Protein AF-A0AAE1HAU3-F1 (afdb_monomer)

InterPro domains:
  IPR009057 Homedomain-like superfamily [SSF46689] (2-75)
  IPR036397 Ribonuclease H superfamily [G3DSA:3.30.420.10] (11-186)
  IPR038717 Tc1-like transposase, DDE domain [PF13358] (104-169)

Nearest PDB structures (foldseek):
  8fnp-assembly1_G  TM=5.792E-01  e=3.282E-01  Homo sapiens
  8fnj-assembly1_G  TM=5.769E-01  e=3.892E-01  Homo sapiens
  8fng-assembly1_G  TM=5.842E-01  e=5.475E-01  Homo sapiens
  8fnl-assembly1_G  TM=5.813E-01  e=5.795E-01  Homo sapiens
  8fno-assembly1_G  TM=5.830E-01  e=5.475E-01  Homo sapiens

Secondary structure (DSSP, 8-state):
--HHHHHTSTT--S-HHHHHHHHHHHHHHGGGGGSPPPP-PPP--S-HHHHHHHHHHHHSPPPTHHHHHHHHHGGGSS----HHHIIIIIIIIIIHHHHHHHH-TT--EEE-----HHHHSHHHHHHHHH-TTEEEPP--TT-GGG-HHHHHHHHHHHH--TTT--SHHHHHHHHHHHHHHHHHSPPP-

Foldseek 3Di:
DDLVVVCPPLLHPDDSVVSVQQVVQCVVPNPVSNADDDDPPDDPPQDPVNVVVVVCVVPPPDPVVVVVVCVVCCVVPDPDPALVCCVPCPVVVPVQVVCCVVQNHLAADEDEDAVDVSCVDPSNVVSCVVNVSYHYDDDGPPCVSVPPVVVLVSQLVVPDDCVPQVDPVSSVVSSVVSVVVVVPDDPDD

Structure (mmCIF, N/CA/C/O backbone):
data_AF-A0AAE1HAU3-F1
#
_entry.id   AF-A0AAE1HAU3-F1
#
loop_
_atom_site.group_PDB
_atom_site.id
_atom_site.type_symbol
_atom_site.label_atom_id
_atom_site.label_alt_id
_atom_site.label_comp_id
_atom_site.label_asym_id
_atom_site.label_entity_id
_atom_site.label_seq_id
_atom_site.pdbx_PDB_ins_code
_atom_site.Cartn_x
_atom_site.Cartn_y
_atom_site.Cartn_z
_atom_site.occupancy
_atom_site.B_iso_or_equiv
_atom_site.auth_seq_id
_atom_site.auth_comp_id
_atom_site.auth_asym_id
_atom_site.auth_atom_id
_atom_site.pdbx_PDB_model_num
ATOM 1 N N . MET A 1 1 ? -11.176 -5.117 -31.893 1.00 53.19 1 MET A N 1
ATOM 2 C CA . MET A 1 1 ? -9.851 -4.930 -31.264 1.00 53.19 1 MET A CA 1
ATOM 3 C C . MET A 1 1 ? -9.299 -6.317 -30.979 1.00 53.19 1 MET A C 1
ATOM 5 O O . MET A 1 1 ? -10.058 -7.125 -30.461 1.00 53.19 1 MET A O 1
ATOM 9 N N . ASN A 1 2 ? -8.081 -6.652 -31.408 1.00 56.53 2 ASN A N 1
ATOM 10 C CA . ASN A 1 2 ? -7.521 -7.993 -31.184 1.00 56.53 2 ASN A CA 1
ATOM 11 C C . ASN A 1 2 ? -6.828 -8.085 -29.803 1.00 56.53 2 ASN A C 1
ATOM 13 O O . ASN A 1 2 ? -6.495 -7.065 -29.203 1.00 56.53 2 ASN A O 1
ATOM 17 N N . CYS A 1 3 ? -6.588 -9.301 -29.299 1.00 49.38 3 CYS A N 1
ATOM 18 C CA . CYS A 1 3 ? -5.997 -9.524 -27.969 1.00 49.38 3 CYS A CA 1
ATOM 19 C C . CYS A 1 3 ? -4.604 -8.881 -27.798 1.00 49.38 3 CYS A C 1
ATOM 21 O O . CYS A 1 3 ? -4.262 -8.448 -26.702 1.00 49.38 3 CYS A O 1
ATOM 23 N N . GLN A 1 4 ? -3.809 -8.793 -28.873 1.00 52.56 4 GLN A N 1
ATOM 24 C CA . GLN A 1 4 ? -2.493 -8.141 -28.850 1.00 52.56 4 GLN A CA 1
ATOM 25 C C . GLN A 1 4 ? -2.611 -6.621 -28.684 1.00 52.56 4 GLN A C 1
ATOM 27 O O . GLN A 1 4 ? -1.806 -6.022 -27.985 1.00 52.56 4 GLN A O 1
ATOM 32 N N . GLN A 1 5 ? -3.635 -6.002 -29.274 1.00 57.09 5 GLN A N 1
ATOM 33 C CA . GLN A 1 5 ? -3.916 -4.572 -29.126 1.00 57.09 5 GLN A CA 1
ATOM 34 C C . GLN A 1 5 ? -4.426 -4.224 -27.721 1.00 57.09 5 GLN A C 1
ATOM 36 O O . GLN A 1 5 ? -4.175 -3.122 -27.251 1.00 57.09 5 GLN A O 1
ATOM 41 N N . ILE A 1 6 ? -5.114 -5.156 -27.052 1.00 57.12 6 ILE A N 1
ATOM 42 C CA . ILE A 1 6 ? -5.589 -4.987 -25.669 1.00 57.12 6 ILE A CA 1
ATOM 43 C C . ILE A 1 6 ? -4.428 -5.136 -24.675 1.00 57.12 6 ILE A C 1
ATOM 45 O O . ILE A 1 6 ? -4.302 -4.325 -23.768 1.00 57.12 6 ILE A O 1
ATOM 49 N N . ALA A 1 7 ? -3.544 -6.122 -24.868 1.00 53.38 7 ALA A N 1
ATOM 50 C CA . ALA A 1 7 ? -2.363 -6.316 -24.017 1.00 53.38 7 ALA A CA 1
ATOM 51 C C . ALA A 1 7 ? -1.290 -5.224 -24.187 1.00 53.38 7 ALA A C 1
ATOM 53 O O . ALA A 1 7 ? -0.478 -5.020 -23.297 1.00 53.38 7 ALA A O 1
ATOM 54 N N . ALA A 1 8 ? -1.272 -4.533 -25.331 1.00 54.78 8 ALA A N 1
ATOM 55 C CA . ALA A 1 8 ? -0.388 -3.396 -25.587 1.00 54.78 8 ALA A CA 1
ATOM 56 C C . ALA A 1 8 ? -0.974 -2.052 -25.115 1.00 54.78 8 ALA A C 1
ATOM 58 O O . ALA A 1 8 ? -0.361 -1.007 -25.341 1.00 54.78 8 ALA A O 1
ATOM 59 N N . HIS A 1 9 ? -2.167 -2.054 -24.511 1.00 56.56 9 HIS A N 1
ATOM 60 C CA . HIS A 1 9 ? -2.766 -0.841 -23.974 1.00 56.56 9 HIS A CA 1
ATOM 61 C C . HIS A 1 9 ? -1.960 -0.376 -22.751 1.00 56.56 9 HIS A C 1
ATOM 63 O O . HIS A 1 9 ? -1.669 -1.204 -21.889 1.00 56.56 9 HIS A O 1
ATOM 69 N N . PRO A 1 10 ? -1.616 0.920 -22.637 1.00 55.50 10 PRO A N 1
ATOM 70 C CA . PRO A 1 10 ? -0.792 1.431 -21.536 1.00 55.50 10 PRO A CA 1
ATOM 71 C C . PRO A 1 10 ? -1.389 1.165 -20.145 1.00 55.50 10 PRO A C 1
ATOM 73 O O . PRO A 1 10 ? -0.643 1.074 -19.178 1.00 55.50 10 PRO A O 1
ATOM 76 N N . ASP A 1 11 ? -2.706 0.962 -20.073 1.00 49.41 11 ASP A N 1
ATOM 77 C CA . ASP A 1 11 ? -3.437 0.661 -18.835 1.00 49.41 11 ASP A CA 1
ATOM 78 C C . ASP A 1 11 ? -3.542 -0.849 -18.519 1.00 49.41 11 ASP A C 1
ATOM 80 O O . ASP A 1 11 ? -4.196 -1.240 -17.554 1.00 49.41 11 ASP A O 1
ATOM 84 N N . VAL A 1 12 ? -2.956 -1.728 -19.343 1.00 47.72 12 VAL A N 1
ATOM 85 C CA . VAL A 1 12 ? -3.015 -3.189 -19.172 1.00 47.72 12 VAL A CA 1
ATOM 86 C C . VAL A 1 12 ? -1.609 -3.731 -18.929 1.00 47.72 12 VAL A C 1
ATOM 88 O O . VAL A 1 12 ? -0.858 -4.028 -19.851 1.00 47.72 12 VAL A O 1
ATOM 91 N N . HIS A 1 13 ? -1.260 -3.922 -17.659 1.00 58.72 13 HIS A N 1
ATOM 92 C CA . HIS A 1 13 ? 0.060 -4.404 -17.229 1.00 58.72 13 HIS A CA 1
ATOM 93 C C . HIS A 1 13 ? 0.181 -5.942 -17.205 1.00 58.72 13 HIS A C 1
ATOM 95 O O . HIS A 1 13 ? 0.797 -6.512 -16.306 1.00 58.72 13 HIS A O 1
ATOM 101 N N . TYR A 1 14 ? -0.410 -6.641 -18.181 1.00 60.97 14 TYR A N 1
ATOM 102 C CA . TYR A 1 14 ? -0.387 -8.109 -18.254 1.00 60.97 14 TYR A CA 1
ATOM 103 C C . TYR A 1 14 ? 0.193 -8.612 -19.567 1.00 60.97 14 TYR A C 1
ATOM 105 O O . TYR A 1 14 ? 0.045 -7.995 -20.619 1.00 60.97 14 TYR A O 1
ATOM 113 N N . THR A 1 15 ? 0.814 -9.793 -19.521 1.00 63.25 15 THR A N 1
ATOM 114 C CA . THR A 1 15 ? 1.340 -10.430 -20.730 1.00 63.25 15 THR A CA 1
ATOM 115 C C . THR A 1 15 ? 0.211 -10.821 -21.684 1.00 63.25 15 THR A C 1
ATOM 117 O O . THR A 1 15 ? -0.926 -11.088 -21.275 1.00 63.25 15 THR A O 1
ATOM 120 N N . TRP A 1 16 ? 0.527 -10.914 -22.975 1.00 57.03 16 TRP A N 1
ATOM 121 C CA . TRP A 1 16 ? -0.449 -11.290 -23.997 1.00 57.03 16 TRP A CA 1
ATOM 122 C C . TRP A 1 16 ? -1.061 -12.679 -23.745 1.00 57.03 16 TRP A C 1
ATOM 124 O O . TRP A 1 16 ? -2.225 -12.897 -24.076 1.00 57.03 16 TRP A O 1
ATOM 134 N N . GLU A 1 17 ? -0.325 -13.612 -23.129 1.00 59.84 17 GLU A N 1
ATOM 135 C CA . GLU A 1 17 ? -0.833 -14.936 -22.755 1.00 59.84 17 GLU A CA 1
ATOM 136 C C . GLU A 1 17 ? -1.951 -14.836 -21.717 1.00 59.84 17 GLU A C 1
ATOM 138 O O . GLU A 1 17 ? -2.952 -15.549 -21.816 1.00 59.84 17 GLU A O 1
ATOM 143 N N . THR A 1 18 ? -1.789 -13.930 -20.751 1.00 63.88 18 THR A N 1
ATOM 144 C CA . THR A 1 18 ? -2.756 -13.688 -19.674 1.00 63.88 18 THR A CA 1
ATOM 145 C C . THR A 1 18 ? -4.025 -13.053 -20.232 1.00 63.88 18 THR A C 1
ATOM 147 O O . THR A 1 18 ? -5.126 -13.551 -19.994 1.00 63.88 18 THR A O 1
ATOM 150 N N . VAL A 1 19 ? -3.872 -12.024 -21.071 1.00 66.19 19 VAL A N 1
ATOM 151 C CA . VAL A 1 19 ? -4.994 -11.355 -21.747 1.00 66.19 19 VAL A CA 1
ATOM 152 C C . VAL A 1 19 ? -5.743 -12.327 -22.663 1.00 66.19 19 VAL A C 1
ATOM 154 O O . VAL A 1 19 ? -6.972 -12.387 -22.636 1.00 66.19 19 VAL A O 1
ATOM 157 N N . ARG A 1 20 ? -5.020 -13.161 -23.422 1.00 72.69 20 ARG A N 1
ATOM 158 C CA . ARG A 1 20 ? -5.625 -14.203 -24.263 1.00 72.69 20 ARG A CA 1
ATOM 159 C C . ARG A 1 20 ? -6.411 -15.215 -23.433 1.00 72.69 20 ARG A C 1
ATOM 161 O O . ARG A 1 20 ? -7.515 -15.584 -23.817 1.00 72.69 20 ARG A O 1
ATOM 168 N N . TYR A 1 21 ? -5.862 -15.663 -22.305 1.00 72.06 21 TYR A N 1
ATOM 169 C CA . TYR A 1 21 ? -6.537 -16.610 -21.418 1.00 72.06 21 TYR A CA 1
ATOM 170 C C . TYR A 1 21 ? -7.855 -16.048 -20.867 1.00 72.06 21 TYR A C 1
ATOM 172 O O . TYR A 1 21 ? -8.861 -16.759 -20.844 1.00 72.06 21 TYR A O 1
ATOM 180 N N . TRP A 1 22 ? -7.880 -14.773 -20.473 1.00 72.31 22 TRP A N 1
ATOM 181 C CA . TRP A 1 22 ? -9.100 -14.107 -20.010 1.00 72.31 22 TRP A CA 1
ATOM 182 C C . TRP A 1 22 ? -10.143 -13.950 -21.110 1.00 72.31 22 TRP A C 1
ATOM 184 O O . TRP A 1 22 ? -11.310 -14.251 -20.872 1.00 72.31 22 TRP A O 1
ATOM 194 N N . ILE A 1 23 ? -9.729 -13.556 -22.317 1.00 73.50 23 ILE A N 1
ATOM 195 C CA . ILE A 1 23 ? -10.639 -13.411 -23.460 1.00 73.50 23 ILE A CA 1
ATOM 196 C C . ILE A 1 23 ? -11.248 -14.763 -23.835 1.00 73.50 23 ILE A C 1
ATOM 198 O O . ILE A 1 23 ? -12.467 -14.862 -23.922 1.00 73.50 23 ILE A O 1
ATOM 202 N N . CYS A 1 24 ? -10.447 -15.829 -23.939 1.00 74.31 24 CYS A N 1
ATOM 203 C CA . CYS A 1 24 ? -10.973 -17.166 -24.226 1.00 74.31 24 CYS A CA 1
ATOM 204 C C . CYS A 1 24 ? -11.960 -17.653 -23.153 1.00 74.31 24 CYS A C 1
ATOM 206 O O . CYS A 1 24 ? -12.961 -18.286 -23.479 1.00 74.31 24 CYS A O 1
ATOM 208 N N . ARG A 1 25 ? -11.705 -17.359 -21.871 1.00 79.19 25 ARG A N 1
ATOM 209 C CA . ARG A 1 25 ? -12.640 -17.706 -20.791 1.00 79.19 25 ARG A CA 1
ATOM 210 C C . ARG A 1 25 ? -13.927 -16.886 -20.848 1.00 79.19 25 ARG A C 1
ATOM 212 O O . ARG A 1 25 ? -14.998 -17.441 -20.629 1.00 79.19 25 ARG A O 1
ATOM 219 N N . TYR A 1 26 ? -13.830 -15.595 -21.143 1.00 73.06 26 TYR A N 1
ATOM 220 C CA . TYR A 1 26 ? -14.992 -14.727 -21.293 1.00 73.06 26 TYR A CA 1
ATOM 221 C C . TYR A 1 26 ? -15.849 -15.116 -22.504 1.00 73.06 26 TYR A C 1
ATOM 223 O O . TYR A 1 26 ? -17.067 -15.175 -22.397 1.00 73.06 26 TYR A O 1
ATOM 231 N N . GLU A 1 27 ? -15.234 -15.443 -23.641 1.00 71.50 27 GLU A N 1
ATOM 232 C CA . GLU A 1 27 ? -15.955 -15.906 -24.833 1.00 71.50 27 GLU A CA 1
ATOM 233 C C . GLU A 1 27 ? -16.674 -17.242 -24.593 1.00 71.50 27 GLU A C 1
ATOM 235 O O . GLU A 1 27 ? -17.767 -17.451 -25.115 1.00 71.50 27 GLU A O 1
ATOM 240 N N . ALA A 1 28 ? -16.089 -18.133 -23.785 1.00 72.81 28 ALA A N 1
ATOM 241 C CA . ALA A 1 28 ? -16.665 -19.442 -23.488 1.00 72.81 28 ALA A CA 1
ATOM 242 C C . ALA A 1 28 ? -17.754 -19.411 -22.400 1.00 72.81 28 ALA A C 1
ATOM 244 O O . ALA A 1 28 ? -18.724 -20.162 -22.474 1.00 72.81 28 ALA A O 1
ATOM 245 N N . GLU A 1 29 ? -17.584 -18.583 -21.368 1.00 81.75 29 GLU A N 1
ATOM 246 C CA . GLU A 1 29 ? -18.365 -18.674 -20.124 1.00 81.75 29 GLU A CA 1
ATOM 247 C C . GLU A 1 29 ? -18.946 -17.325 -19.667 1.00 81.75 29 GLU A C 1
ATOM 249 O O . GLU A 1 29 ? -19.538 -17.218 -18.590 1.00 81.75 29 GLU A O 1
ATOM 254 N N . GLY A 1 30 ? -18.777 -16.270 -20.464 1.00 73.94 30 GLY A N 1
ATOM 255 C CA . GLY A 1 30 ? -19.218 -14.921 -20.135 1.00 73.94 30 GLY A CA 1
ATOM 256 C C . GLY A 1 30 ? -18.551 -14.376 -18.870 1.00 73.94 30 GLY A C 1
ATOM 257 O O . GLY A 1 30 ? -17.399 -14.675 -18.553 1.00 73.94 30 GLY A O 1
ATOM 258 N N . TYR A 1 31 ? -19.296 -13.567 -18.117 1.00 69.38 31 TYR A N 1
ATOM 259 C CA . TYR A 1 31 ? -18.822 -12.951 -16.874 1.00 69.38 31 TYR A CA 1
ATOM 260 C C . TYR A 1 31 ? -18.406 -13.973 -15.798 1.00 69.38 31 TYR A C 1
ATOM 262 O O . TYR A 1 31 ? -17.429 -13.755 -15.082 1.00 69.38 31 TYR A O 1
ATOM 270 N N . GLU A 1 32 ? -19.088 -15.121 -15.705 1.00 73.94 32 GLU A N 1
ATOM 271 C CA . GLU A 1 32 ? -18.709 -16.209 -14.784 1.00 73.94 32 GLU A CA 1
ATOM 272 C C . GLU A 1 32 ? -17.313 -16.759 -15.110 1.00 73.94 32 GLU A C 1
ATOM 274 O O . GLU A 1 32 ? -16.517 -17.068 -14.218 1.00 73.94 32 GLU A O 1
ATOM 279 N N . GLY A 1 33 ? -16.973 -16.752 -16.399 1.00 71.44 33 GLY A N 1
ATOM 280 C CA . GLY A 1 33 ? -15.653 -17.044 -16.929 1.00 71.44 33 GLY A CA 1
ATOM 281 C C . GLY A 1 33 ? -14.556 -16.101 -16.453 1.00 71.44 33 GLY A C 1
ATOM 282 O O . GLY A 1 33 ? -13.397 -16.455 -16.603 1.00 71.44 33 GLY A O 1
ATOM 283 N N . LEU A 1 34 ? -14.848 -14.963 -15.826 1.00 69.25 34 LEU A N 1
ATOM 284 C CA . LEU A 1 34 ? -13.832 -14.042 -15.299 1.00 69.25 34 LEU A CA 1
ATOM 285 C C . LEU A 1 34 ? -13.663 -14.121 -13.777 1.00 69.25 34 LEU A C 1
ATOM 287 O O . LEU A 1 34 ? -12.699 -13.578 -13.241 1.00 69.25 34 LEU A O 1
ATOM 291 N N . LYS A 1 35 ? -14.532 -14.850 -13.066 1.00 70.81 35 LYS A N 1
ATOM 292 C CA . LYS A 1 35 ? -14.410 -15.022 -11.612 1.00 70.81 35 LYS A CA 1
ATOM 293 C C . LYS A 1 35 ? -13.191 -15.868 -11.235 1.00 70.81 35 LYS A C 1
ATOM 295 O O . LYS A 1 35 ? -12.754 -16.763 -11.976 1.00 70.81 35 LYS A O 1
ATOM 300 N N . THR A 1 36 ? -12.645 -15.600 -10.050 1.00 63.94 36 THR A N 1
ATOM 301 C CA . THR A 1 36 ? -11.533 -16.362 -9.473 1.00 63.94 36 THR A CA 1
ATOM 302 C C . THR A 1 36 ? -11.937 -17.827 -9.310 1.00 63.94 36 THR A C 1
ATOM 304 O O . THR A 1 36 ? -12.889 -18.146 -8.601 1.00 63.94 36 THR A O 1
ATOM 307 N N . ARG A 1 37 ? -11.207 -18.732 -9.966 1.00 67.19 37 ARG A N 1
ATOM 308 C CA . ARG A 1 37 ? -11.380 -20.181 -9.802 1.00 67.19 37 ARG A CA 1
ATOM 309 C C . ARG A 1 37 ? -10.464 -20.705 -8.696 1.00 67.19 37 ARG A C 1
ATOM 311 O O . ARG A 1 37 ? -9.438 -20.074 -8.423 1.00 67.19 37 ARG A O 1
ATOM 318 N N . PRO A 1 38 ? -10.786 -21.863 -8.090 1.00 56.31 38 PRO A N 1
ATOM 319 C CA . PRO A 1 38 ? -9.864 -22.555 -7.199 1.00 56.31 38 PRO A CA 1
ATOM 320 C C . PRO A 1 38 ? -8.503 -22.700 -7.882 1.00 56.31 38 PRO A C 1
ATOM 322 O O . PRO A 1 38 ? -8.416 -23.160 -9.022 1.00 56.31 38 PRO A O 1
ATOM 325 N N . ARG A 1 39 ? -7.443 -22.243 -7.211 1.00 49.91 39 ARG A N 1
ATOM 326 C CA . ARG A 1 39 ? -6.090 -22.264 -7.770 1.00 49.91 39 ARG A CA 1
ATOM 327 C C . ARG A 1 39 ? -5.687 -23.716 -8.028 1.00 49.91 39 ARG A C 1
ATOM 329 O O . ARG A 1 39 ? -5.667 -24.512 -7.094 1.00 49.91 39 ARG A O 1
ATOM 336 N N . SER A 1 40 ? -5.283 -24.046 -9.254 1.00 53.53 40 SER A N 1
ATOM 337 C CA . SER A 1 40 ? -4.534 -25.275 -9.536 1.00 53.53 40 SER A CA 1
ATOM 338 C C . SER A 1 40 ? -3.090 -25.095 -9.054 1.00 53.53 40 SER A C 1
ATOM 340 O O . SER A 1 40 ? -2.152 -24.989 -9.843 1.00 53.53 40 SER A O 1
ATOM 342 N N . GLY A 1 41 ? -2.917 -24.936 -7.742 1.00 57.25 41 GLY A N 1
ATOM 343 C CA . GLY A 1 41 ? -1.598 -24.976 -7.127 1.00 57.25 41 GLY A CA 1
ATOM 344 C C . GLY A 1 41 ? -0.994 -26.371 -7.270 1.00 57.25 41 GLY A C 1
ATOM 345 O O . GLY A 1 41 ? -1.713 -27.353 -7.463 1.00 57.25 41 GLY A O 1
ATOM 346 N N . ARG A 1 42 ? 0.335 -26.457 -7.158 1.00 40.91 42 ARG A N 1
ATOM 347 C CA . ARG A 1 42 ? 1.059 -27.730 -7.074 1.00 40.91 42 AR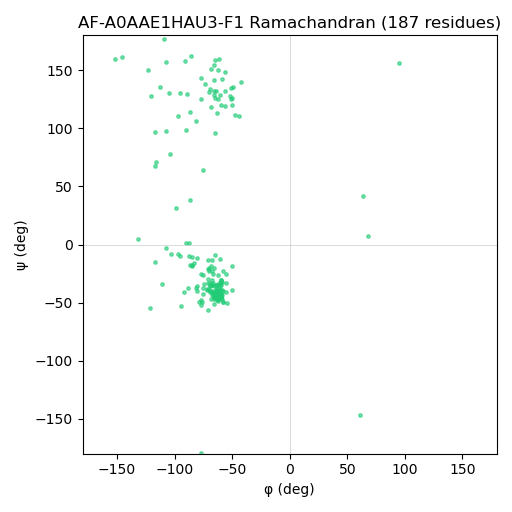G A CA 1
ATOM 348 C C . ARG A 1 42 ? 0.401 -28.595 -5.999 1.00 40.91 42 ARG A C 1
ATOM 350 O O . ARG A 1 42 ? 0.328 -28.174 -4.845 1.00 40.91 42 ARG A O 1
ATOM 357 N N . THR A 1 43 ? -0.085 -29.773 -6.384 1.00 49.59 43 THR A N 1
ATOM 358 C CA . THR A 1 43 ? -0.665 -30.751 -5.458 1.00 49.59 43 THR A CA 1
ATOM 359 C C . THR A 1 43 ? 0.291 -30.947 -4.286 1.00 49.59 43 THR A C 1
ATOM 361 O O . THR A 1 43 ? 1.501 -31.030 -4.504 1.00 49.59 43 THR A O 1
ATOM 364 N N . ARG A 1 44 ? -0.233 -30.979 -3.053 1.00 42.72 44 ARG A N 1
ATOM 365 C CA . ARG A 1 44 ? 0.554 -31.213 -1.834 1.00 42.72 44 ARG A CA 1
ATOM 366 C C . ARG A 1 44 ? 1.464 -32.428 -2.059 1.00 42.72 44 ARG A C 1
ATOM 368 O O . ARG A 1 44 ? 0.975 -33.538 -2.214 1.00 42.72 44 ARG A O 1
ATOM 375 N N . VAL A 1 45 ? 2.775 -32.187 -2.138 1.00 51.34 45 VAL A N 1
ATOM 376 C CA . VAL A 1 45 ? 3.795 -33.235 -2.366 1.00 51.34 45 VAL A CA 1
ATOM 377 C C . VAL A 1 45 ? 4.179 -33.926 -1.052 1.00 51.34 45 VAL A C 1
ATOM 379 O O . VAL A 1 45 ? 4.772 -34.994 -1.061 1.00 51.34 45 VAL A O 1
ATOM 382 N N . VAL A 1 46 ? 3.836 -33.309 0.076 1.00 49.12 46 VAL A N 1
ATOM 383 C CA . VAL A 1 46 ? 4.190 -33.757 1.422 1.00 49.12 46 VAL A CA 1
ATOM 384 C C . VAL A 1 46 ? 3.142 -34.761 1.895 1.00 49.12 46 VAL A C 1
ATOM 386 O O . VAL A 1 46 ? 1.979 -34.379 2.077 1.00 49.12 46 VAL A O 1
ATOM 389 N N . ALA A 1 47 ? 3.547 -36.021 2.074 1.00 57.06 47 ALA A N 1
ATOM 390 C CA . ALA A 1 47 ? 2.693 -37.063 2.636 1.00 57.06 47 ALA A CA 1
ATOM 391 C C . ALA A 1 47 ? 2.273 -36.696 4.074 1.00 57.06 47 ALA A C 1
ATOM 393 O O . ALA A 1 47 ? 2.908 -35.866 4.733 1.00 57.06 47 ALA A O 1
ATOM 394 N N . ASP A 1 48 ? 1.190 -37.283 4.587 1.00 60.09 48 ASP A N 1
ATOM 395 C CA . ASP A 1 48 ? 0.728 -36.974 5.949 1.00 60.09 48 ASP A CA 1
ATOM 396 C C . ASP A 1 48 ? 1.802 -37.293 7.011 1.00 60.09 48 ASP A C 1
ATOM 398 O O . ASP A 1 48 ? 1.980 -36.516 7.951 1.00 60.09 48 ASP A O 1
ATOM 402 N N . ASP A 1 49 ? 2.627 -38.318 6.780 1.00 54.47 49 ASP A N 1
ATOM 403 C CA . ASP A 1 49 ? 3.763 -38.678 7.641 1.00 54.47 49 ASP A CA 1
ATOM 404 C C . ASP A 1 49 ? 4.890 -37.623 7.628 1.00 54.47 49 ASP A C 1
ATOM 406 O O . ASP A 1 49 ? 5.483 -37.318 8.665 1.00 54.47 49 ASP A O 1
ATOM 410 N N . ASP A 1 50 ? 5.131 -36.973 6.484 1.00 50.94 50 ASP A N 1
ATOM 411 C CA . ASP A 1 50 ? 6.120 -35.892 6.354 1.00 50.94 50 ASP A CA 1
ATOM 412 C C . ASP A 1 50 ? 5.662 -34.610 7.066 1.00 50.94 50 ASP A C 1
ATOM 414 O O . ASP A 1 50 ? 6.465 -33.747 7.422 1.00 50.94 50 ASP A O 1
ATOM 418 N N . THR A 1 51 ? 4.357 -34.477 7.302 1.00 53.75 51 THR A N 1
ATOM 419 C CA . THR A 1 51 ? 3.775 -33.298 7.954 1.00 53.75 51 THR A CA 1
ATOM 420 C C . THR A 1 51 ? 4.128 -33.279 9.435 1.00 53.75 51 THR A C 1
ATOM 422 O O . THR A 1 51 ? 4.486 -32.229 9.957 1.00 53.75 51 THR A O 1
ATOM 425 N N . LEU A 1 52 ? 4.147 -34.445 10.090 1.00 57.25 52 LEU A N 1
ATOM 426 C CA . LEU A 1 52 ? 4.636 -34.577 11.464 1.00 57.25 52 LEU A CA 1
ATOM 427 C C . LEU A 1 52 ? 6.127 -34.257 11.572 1.00 57.25 52 LEU A C 1
ATOM 429 O O . LEU A 1 52 ? 6.528 -33.590 12.523 1.00 57.25 52 LEU A O 1
ATOM 433 N N . LEU A 1 53 ? 6.939 -34.668 10.594 1.00 57.16 53 LEU A N 1
ATOM 434 C CA . LEU A 1 53 ? 8.369 -34.359 10.570 1.00 57.16 53 LEU A CA 1
ATOM 435 C C . LEU A 1 53 ? 8.615 -32.860 10.357 1.00 57.16 53 LEU A C 1
ATOM 437 O O . LEU A 1 53 ? 9.430 -32.271 11.065 1.00 57.16 53 LEU A O 1
ATOM 441 N N . ILE A 1 54 ? 7.890 -32.218 9.439 1.00 54.19 54 ILE A N 1
ATOM 442 C CA . ILE A 1 54 ? 7.995 -30.772 9.193 1.00 54.19 54 ILE A CA 1
ATOM 443 C C . ILE A 1 54 ? 7.505 -29.986 10.409 1.00 54.19 54 ILE A C 1
ATOM 445 O O . ILE A 1 54 ? 8.195 -29.075 10.856 1.00 54.19 54 ILE A O 1
ATOM 449 N N . THR A 1 55 ? 6.369 -30.361 11.001 1.00 53.09 55 THR A N 1
ATOM 450 C CA . THR A 1 55 ? 5.861 -29.732 12.224 1.00 53.09 55 THR A CA 1
ATOM 451 C C . THR A 1 55 ? 6.830 -29.928 13.389 1.00 53.09 55 THR A C 1
ATOM 453 O O . THR A 1 55 ? 7.154 -28.956 14.062 1.00 53.09 55 THR A O 1
ATOM 456 N N . ALA A 1 56 ? 7.380 -31.127 13.592 1.00 55.56 56 ALA A N 1
ATOM 457 C CA . ALA A 1 56 ? 8.406 -31.373 14.606 1.00 55.56 56 ALA A CA 1
ATOM 458 C C . ALA A 1 56 ? 9.699 -30.586 14.338 1.00 55.56 56 ALA A C 1
ATOM 460 O O . ALA A 1 56 ? 10.318 -30.114 15.282 1.00 55.56 56 ALA A O 1
ATOM 461 N N . THR A 1 57 ? 10.085 -30.390 13.075 1.00 54.88 57 THR A N 1
ATOM 462 C CA . THR A 1 57 ? 11.274 -29.607 12.692 1.00 54.88 57 THR A CA 1
ATOM 463 C C . THR A 1 57 ? 11.070 -28.106 12.905 1.00 54.88 57 THR A C 1
ATOM 465 O O . THR A 1 57 ? 11.985 -27.431 13.358 1.00 54.88 57 THR A O 1
ATOM 468 N N . VAL A 1 58 ? 9.875 -27.581 12.613 1.00 56.06 58 VAL A N 1
ATOM 469 C CA . VAL A 1 58 ? 9.512 -26.166 12.816 1.00 56.06 58 VAL A CA 1
ATOM 470 C C . VAL A 1 58 ? 9.292 -25.846 14.299 1.00 56.06 58 VAL A C 1
ATOM 472 O O . VAL A 1 58 ? 9.603 -24.744 14.741 1.00 56.06 58 VAL A O 1
ATOM 475 N N . LEU A 1 59 ? 8.765 -26.801 15.073 1.00 52.62 59 LEU A N 1
ATOM 476 C CA . LEU A 1 59 ? 8.557 -26.667 16.520 1.00 52.62 59 LEU A CA 1
ATOM 477 C C . LEU A 1 59 ? 9.804 -27.017 17.344 1.00 52.62 59 LEU A C 1
ATOM 479 O O . LEU A 1 59 ? 9.890 -26.632 18.512 1.00 52.62 59 LEU A O 1
ATOM 483 N N . ALA A 1 60 ? 10.770 -27.742 16.774 1.00 52.12 60 ALA A N 1
ATOM 484 C CA . ALA A 1 60 ? 12.073 -27.921 17.393 1.00 52.12 60 ALA A CA 1
ATOM 485 C C . ALA A 1 60 ? 12.770 -26.561 17.456 1.00 52.12 60 ALA A C 1
ATOM 487 O O . ALA A 1 60 ? 12.920 -25.880 16.443 1.00 52.12 60 ALA A O 1
ATOM 488 N N . ARG A 1 61 ? 13.208 -26.168 18.660 1.00 48.66 61 ARG A N 1
ATOM 489 C CA . ARG A 1 61 ? 14.023 -24.964 18.840 1.00 48.66 61 ARG A CA 1
ATOM 490 C C . ARG A 1 61 ? 15.197 -25.015 17.857 1.00 48.66 61 ARG A C 1
ATOM 492 O O . ARG A 1 61 ? 15.935 -26.008 17.878 1.00 48.66 61 ARG A O 1
ATOM 499 N N . PRO A 1 62 ? 15.393 -23.983 17.019 1.00 47.62 62 PRO A N 1
ATOM 500 C CA . PRO A 1 62 ? 16.630 -23.841 16.276 1.00 47.62 62 PRO A CA 1
ATOM 501 C C . PRO A 1 62 ? 17.776 -23.955 17.277 1.00 47.62 62 PRO A C 1
ATOM 503 O O . PRO A 1 62 ? 17.703 -23.372 18.357 1.00 47.62 62 PRO A O 1
ATOM 506 N N . LYS A 1 63 ? 18.822 -24.727 16.957 1.00 55.28 63 LYS A N 1
ATOM 507 C CA . LYS A 1 63 ? 20.068 -24.610 17.722 1.00 55.28 63 LYS A CA 1
ATOM 508 C C . LYS A 1 63 ? 20.419 -23.125 17.716 1.00 55.28 63 LYS A C 1
ATOM 510 O O . LYS A 1 63 ? 20.414 -22.522 16.639 1.00 55.28 63 LYS A O 1
ATOM 515 N N . ASP A 1 64 ? 20.648 -22.575 18.905 1.00 48.72 64 ASP A N 1
ATOM 516 C CA . ASP A 1 64 ? 20.650 -21.136 19.213 1.00 48.72 64 ASP A CA 1
ATOM 517 C C . ASP A 1 64 ? 21.518 -20.292 18.248 1.00 48.72 64 ASP A C 1
ATOM 519 O O . ASP A 1 64 ? 21.269 -19.114 18.022 1.00 48.72 64 ASP A O 1
ATOM 523 N N . THR A 1 65 ? 22.439 -20.936 17.530 1.00 45.72 65 THR A N 1
ATOM 524 C CA . THR A 1 65 ? 23.307 -20.370 16.497 1.00 45.72 65 THR A CA 1
ATOM 525 C C . THR A 1 65 ? 22.641 -19.853 15.218 1.00 45.72 65 THR A C 1
ATOM 527 O O . THR A 1 65 ? 23.290 -19.080 14.517 1.00 45.72 65 THR A O 1
ATOM 530 N N . VAL A 1 66 ? 21.416 -20.253 14.850 1.00 55.53 66 VAL A N 1
ATOM 531 C CA . VAL A 1 66 ? 20.744 -19.703 13.644 1.00 55.53 66 VAL A CA 1
ATOM 532 C C . VAL A 1 66 ? 19.889 -18.491 13.991 1.00 55.53 66 VAL A C 1
ATOM 534 O O . VAL A 1 66 ? 19.918 -17.510 13.256 1.00 55.53 66 VAL A O 1
ATOM 537 N N . GLN A 1 67 ? 19.175 -18.524 15.119 1.00 48.56 67 GLN A N 1
ATOM 538 C CA . GLN A 1 67 ? 18.398 -17.373 15.576 1.00 48.56 67 GLN A CA 1
ATOM 539 C C . GLN A 1 67 ? 19.311 -16.206 15.950 1.00 48.56 67 GLN A C 1
ATOM 541 O O . GLN A 1 67 ? 19.071 -15.114 15.454 1.00 48.56 67 GLN A O 1
ATOM 546 N N . GLU A 1 68 ? 20.406 -16.438 16.683 1.00 46.66 68 GLU A N 1
ATOM 547 C CA . GLU A 1 68 ? 21.379 -15.382 17.007 1.00 46.66 68 GLU A CA 1
ATOM 548 C C . GLU A 1 68 ? 21.984 -14.744 15.750 1.00 46.66 68 GLU A C 1
ATOM 550 O O . GLU A 1 68 ? 22.039 -13.524 15.650 1.00 46.66 68 GLU A O 1
ATOM 555 N N . LYS A 1 69 ? 22.351 -15.547 14.741 1.00 47.84 69 LYS A N 1
ATOM 556 C CA . LYS A 1 69 ? 22.905 -15.031 13.476 1.00 47.84 69 LYS A CA 1
ATOM 557 C C . LYS A 1 69 ? 21.884 -14.298 12.621 1.00 47.84 69 LYS A C 1
ATOM 559 O O . LYS A 1 69 ? 22.226 -13.309 11.984 1.00 47.84 69 LYS A O 1
ATOM 564 N N . VAL A 1 70 ? 20.640 -14.775 12.581 1.00 49.88 70 VAL A N 1
ATOM 565 C CA . VAL A 1 70 ? 19.548 -14.060 11.911 1.00 49.88 70 VAL A CA 1
ATOM 566 C C . VAL A 1 70 ? 19.326 -12.722 12.611 1.00 49.88 70 VAL A C 1
ATOM 568 O O . VAL A 1 70 ? 19.259 -11.704 11.933 1.00 49.88 70 VAL A O 1
ATOM 571 N N . GLN A 1 71 ? 19.321 -12.691 13.944 1.00 47.50 71 GLN A N 1
ATOM 572 C CA . GLN A 1 71 ? 19.103 -11.487 14.749 1.00 47.50 71 GLN A CA 1
ATOM 573 C C . GLN A 1 71 ? 20.284 -10.501 14.698 1.00 47.50 71 GLN A C 1
ATOM 575 O O . GLN A 1 71 ? 20.047 -9.300 14.679 1.00 47.50 71 GLN A O 1
ATOM 580 N N . GLU A 1 72 ? 21.529 -10.977 14.577 1.00 49.03 72 GLU A N 1
ATOM 581 C CA . GLU A 1 72 ? 22.725 -10.155 14.307 1.00 49.03 72 GLU A CA 1
ATOM 582 C C . GLU A 1 72 ? 22.746 -9.569 12.889 1.00 49.03 72 GLU A C 1
ATOM 584 O O . GLU A 1 72 ? 23.258 -8.471 12.683 1.00 49.03 72 GLU A O 1
ATOM 589 N N . LEU A 1 73 ? 22.201 -10.280 11.897 1.00 47.22 73 LEU A N 1
ATOM 590 C CA . LEU A 1 73 ? 22.136 -9.813 10.505 1.00 47.22 73 LEU A CA 1
ATOM 591 C C . LEU A 1 73 ? 20.898 -8.948 10.221 1.00 47.22 73 LEU A C 1
ATOM 593 O O . LEU A 1 73 ? 20.882 -8.208 9.237 1.00 47.22 73 LEU A O 1
ATOM 597 N N . THR A 1 74 ? 19.880 -9.007 11.083 1.00 44.03 74 THR A N 1
ATOM 598 C CA . THR A 1 74 ? 18.618 -8.260 10.945 1.00 44.03 74 THR A CA 1
ATOM 599 C C . THR A 1 74 ? 18.808 -6.732 10.893 1.00 44.03 74 THR A C 1
ATOM 601 O O . THR A 1 74 ? 18.157 -6.115 10.057 1.00 44.03 74 THR A O 1
ATOM 604 N N . PRO A 1 75 ? 19.715 -6.091 11.663 1.00 44.38 75 PRO A N 1
ATOM 605 C CA . PRO A 1 75 ? 19.952 -4.645 11.579 1.00 44.38 75 PRO A CA 1
ATOM 606 C C . PRO A 1 75 ? 20.606 -4.193 10.264 1.00 44.38 75 PRO A C 1
ATOM 608 O O . PRO A 1 75 ? 20.580 -3.007 9.946 1.00 44.38 75 PRO A O 1
ATOM 611 N N . HIS A 1 76 ? 21.236 -5.111 9.520 1.00 43.00 76 HIS A N 1
ATOM 612 C CA . HIS A 1 76 ? 21.933 -4.821 8.260 1.00 43.00 76 HIS A CA 1
ATOM 613 C C . HIS A 1 76 ? 21.073 -5.074 7.017 1.00 43.00 76 HIS A C 1
ATOM 615 O O . HIS A 1 76 ? 21.458 -4.693 5.911 1.00 43.00 76 HIS A O 1
ATOM 621 N N . LEU A 1 77 ? 19.913 -5.703 7.187 1.00 40.75 77 LEU A N 1
ATOM 622 C CA . LEU A 1 77 ? 18.890 -5.797 6.161 1.00 40.75 77 LEU A CA 1
ATOM 623 C C . LEU A 1 77 ? 17.993 -4.567 6.320 1.00 40.75 77 LEU A C 1
ATOM 625 O O . LEU A 1 77 ? 17.553 -4.268 7.428 1.00 40.75 77 LEU A O 1
ATOM 629 N N . ALA A 1 78 ? 17.744 -3.834 5.227 1.00 45.84 78 ALA A N 1
ATOM 630 C CA . ALA A 1 78 ? 16.714 -2.791 5.194 1.00 45.84 78 ALA A CA 1
ATOM 631 C C . ALA A 1 78 ? 15.455 -3.303 5.918 1.00 45.84 78 ALA A C 1
ATOM 633 O O . ALA A 1 78 ? 15.170 -4.496 5.762 1.00 45.84 78 ALA A O 1
ATOM 634 N N . PRO A 1 79 ? 14.754 -2.467 6.716 1.00 52.22 79 PRO A N 1
ATOM 635 C CA . PRO A 1 79 ? 13.724 -2.922 7.645 1.00 52.22 79 PRO A CA 1
ATOM 636 C C . PRO A 1 79 ? 12.833 -3.947 6.957 1.00 52.22 79 PRO A C 1
ATOM 638 O O . PRO A 1 79 ? 12.146 -3.642 5.979 1.00 52.22 79 PRO A O 1
ATOM 641 N N . HIS A 1 80 ? 12.944 -5.199 7.403 1.00 59.03 80 HIS A N 1
ATOM 642 C CA . HIS A 1 80 ? 12.151 -6.273 6.846 1.00 59.03 80 HIS A CA 1
ATOM 643 C C . HIS A 1 80 ? 10.703 -5.919 7.160 1.00 59.03 80 HIS A C 1
ATOM 645 O O . HIS A 1 80 ? 10.321 -5.883 8.328 1.00 59.03 80 HIS A O 1
ATOM 651 N N . ILE A 1 81 ? 9.914 -5.617 6.129 1.00 66.19 81 ILE A N 1
ATOM 652 C CA . ILE A 1 81 ? 8.502 -5.285 6.295 1.00 66.19 81 ILE A CA 1
ATOM 653 C C . ILE A 1 81 ? 7.805 -6.538 6.834 1.00 66.19 81 ILE A C 1
ATOM 655 O O . ILE A 1 81 ? 7.471 -7.463 6.093 1.00 66.19 81 ILE A O 1
ATOM 659 N N . ASP A 1 82 ? 7.646 -6.590 8.152 1.00 83.06 82 ASP A N 1
ATOM 660 C CA . ASP A 1 82 ? 6.954 -7.643 8.873 1.00 83.06 82 ASP A CA 1
ATOM 661 C C . ASP A 1 82 ? 5.624 -7.137 9.437 1.00 83.06 82 ASP A C 1
ATOM 663 O O . ASP A 1 82 ? 5.237 -5.974 9.303 1.00 83.06 82 ASP A O 1
ATOM 667 N N . THR A 1 83 ? 4.878 -8.043 10.053 1.00 83.88 83 THR A N 1
ATOM 668 C CA . THR A 1 83 ? 3.535 -7.744 10.544 1.00 83.88 83 THR A CA 1
ATOM 669 C C . THR A 1 83 ? 3.516 -6.731 11.690 1.00 83.88 83 THR A C 1
ATOM 671 O O . THR A 1 83 ? 2.499 -6.066 11.868 1.00 83.88 83 THR A O 1
ATOM 674 N N . VAL A 1 84 ? 4.608 -6.610 12.454 1.00 84.31 84 VAL A N 1
ATOM 675 C CA . VAL A 1 84 ? 4.745 -5.637 13.547 1.00 84.31 84 VAL A CA 1
ATOM 676 C C . VAL A 1 84 ? 5.073 -4.267 12.967 1.00 84.31 84 VAL A C 1
ATOM 678 O O . VAL A 1 84 ? 4.334 -3.327 13.231 1.00 84.31 84 VAL A O 1
ATOM 681 N N . TYR A 1 85 ? 6.062 -4.183 12.075 1.00 84.62 85 TYR A N 1
ATOM 682 C CA . TYR A 1 85 ? 6.395 -2.965 11.334 1.00 84.62 85 TYR A CA 1
ATOM 683 C C . TYR A 1 85 ? 5.183 -2.420 10.563 1.00 84.62 85 TYR A C 1
ATOM 685 O O . TYR A 1 85 ? 4.895 -1.225 10.552 1.00 84.62 85 TYR A O 1
ATOM 693 N N . LYS A 1 86 ? 4.390 -3.308 9.948 1.00 87.25 86 LYS A N 1
ATOM 694 C CA . LYS A 1 86 ? 3.144 -2.911 9.280 1.00 87.25 86 LYS A CA 1
ATOM 695 C C . LYS A 1 86 ? 2.161 -2.254 10.251 1.00 87.25 86 LYS A C 1
ATOM 697 O O . LYS A 1 86 ? 1.521 -1.282 9.859 1.00 87.25 86 LYS A O 1
ATOM 702 N N . ARG A 1 87 ? 1.993 -2.791 11.461 1.00 91.44 87 ARG A N 1
ATOM 703 C CA . ARG A 1 87 ? 1.084 -2.219 12.460 1.00 91.44 87 ARG A CA 1
ATOM 704 C C . ARG A 1 87 ? 1.644 -0.902 13.003 1.00 91.44 87 ARG A C 1
ATOM 706 O O . ARG A 1 87 ? 0.968 0.110 12.881 1.00 91.44 87 ARG A O 1
ATOM 713 N N . ASP A 1 88 ? 2.859 -0.915 13.539 1.00 88.44 88 ASP A N 1
ATOM 714 C CA . ASP A 1 88 ? 3.410 0.192 14.330 1.00 88.44 88 ASP A CA 1
ATOM 715 C C . ASP A 1 88 ? 3.880 1.357 13.459 1.00 88.44 88 ASP A C 1
ATOM 717 O O . ASP A 1 88 ? 3.526 2.506 13.697 1.00 88.44 88 ASP A O 1
ATOM 721 N N . ASP A 1 89 ? 4.641 1.086 12.405 1.00 89.38 89 ASP A N 1
ATOM 722 C CA . ASP A 1 89 ? 5.247 2.155 11.615 1.00 89.38 89 ASP A CA 1
ATOM 723 C C . ASP A 1 89 ? 4.316 2.635 10.500 1.00 89.38 89 ASP A C 1
ATOM 725 O O . ASP A 1 89 ? 4.253 3.825 10.202 1.00 89.38 89 ASP A O 1
ATOM 729 N N . ILE A 1 90 ? 3.563 1.722 9.877 1.00 88.06 90 ILE A N 1
ATOM 730 C CA . ILE A 1 90 ? 2.739 2.060 8.707 1.00 88.06 90 ILE A CA 1
ATOM 731 C C . ILE A 1 90 ? 1.297 2.409 9.083 1.00 88.06 90 ILE A C 1
ATOM 733 O O . ILE A 1 90 ? 0.789 3.438 8.637 1.00 88.06 90 ILE A O 1
ATOM 737 N N . LEU A 1 91 ? 0.596 1.554 9.833 1.00 92.00 91 LEU A N 1
ATOM 738 C CA . LEU A 1 91 ? -0.808 1.810 10.177 1.00 92.00 91 LEU A CA 1
ATOM 739 C C . LEU A 1 91 ? -0.920 2.864 11.287 1.00 92.00 91 LEU A C 1
ATOM 741 O O . LEU A 1 91 ? -1.597 3.874 11.099 1.00 92.00 91 LEU A O 1
ATOM 745 N N . GLU A 1 92 ? -0.200 2.672 12.388 1.00 92.88 92 GLU A N 1
ATOM 746 C CA . GLU A 1 92 ? -0.187 3.597 13.522 1.00 92.88 92 GLU A CA 1
ATOM 747 C C . GLU A 1 92 ? 0.655 4.846 13.220 1.00 92.88 92 GLU A C 1
ATOM 749 O O . GLU A 1 92 ? 0.181 5.966 13.377 1.00 92.88 92 GLU A O 1
ATOM 754 N N . GLY A 1 93 ? 1.884 4.674 12.724 1.00 90.69 93 GLY A N 1
ATOM 755 C CA . GLY A 1 93 ? 2.828 5.778 12.530 1.00 90.69 93 GLY A CA 1
ATOM 756 C C . GLY A 1 93 ? 2.554 6.687 11.327 1.00 90.69 93 GLY A C 1
ATOM 757 O O . GLY A 1 93 ? 2.942 7.855 11.349 1.00 90.69 93 GLY A O 1
ATOM 758 N N . VAL A 1 94 ? 1.886 6.188 10.279 1.00 90.19 94 VAL A N 1
ATOM 759 C CA . VAL A 1 94 ? 1.668 6.946 9.031 1.00 90.19 94 VAL A CA 1
ATOM 760 C C . VAL A 1 94 ? 0.188 7.105 8.697 1.00 90.19 94 VAL A C 1
ATOM 762 O O . VAL A 1 94 ? -0.271 8.230 8.492 1.00 90.19 94 VAL A O 1
ATOM 765 N N . LEU A 1 95 ? -0.575 6.010 8.621 1.00 90.38 95 LEU A N 1
ATOM 766 C CA . LEU A 1 95 ? -1.963 6.060 8.152 1.00 90.38 95 LEU A CA 1
ATOM 767 C C . LEU A 1 95 ? -2.866 6.854 9.106 1.00 90.38 95 LEU A C 1
ATOM 769 O O . LEU A 1 95 ? -3.578 7.748 8.643 1.00 90.38 95 LEU A O 1
ATOM 773 N N . LEU A 1 96 ? -2.856 6.545 10.408 1.00 92.06 96 LEU A N 1
ATOM 774 C CA . LEU A 1 96 ? -3.734 7.209 11.379 1.00 92.06 96 LEU A CA 1
ATOM 775 C C . LEU A 1 96 ? -3.483 8.720 11.500 1.00 92.06 96 LEU A C 1
ATOM 777 O O . LEU A 1 96 ? -4.461 9.469 11.391 1.00 92.06 96 LEU A O 1
ATOM 781 N N . PRO A 1 97 ? -2.234 9.207 11.658 1.00 92.25 97 PRO A N 1
ATOM 782 C CA . PRO A 1 97 ? -1.959 10.638 11.704 1.00 92.25 97 PRO A CA 1
ATOM 783 C C . PRO A 1 97 ? -2.399 11.350 10.425 1.00 92.25 97 PRO A C 1
ATOM 785 O O . PRO A 1 97 ? -3.088 12.366 10.497 1.00 92.25 97 PRO A O 1
ATOM 788 N N . ALA A 1 98 ? -2.085 10.784 9.254 1.00 86.62 98 ALA A N 1
ATOM 789 C CA . ALA A 1 98 ? -2.425 11.399 7.973 1.00 86.62 98 ALA A CA 1
ATOM 790 C C . ALA A 1 98 ? -3.943 11.498 7.753 1.00 86.62 98 ALA A C 1
ATOM 792 O O . ALA A 1 98 ? -4.435 12.493 7.221 1.00 86.62 98 ALA A O 1
ATOM 793 N N . MET A 1 99 ? -4.708 10.476 8.149 1.00 89.88 99 MET A N 1
ATOM 794 C CA . MET A 1 99 ? -6.168 10.504 8.012 1.00 89.88 99 MET A CA 1
ATOM 795 C C . MET A 1 99 ? -6.818 11.407 9.059 1.00 89.88 99 MET A C 1
ATOM 797 O O . MET A 1 99 ? -7.743 12.140 8.717 1.00 89.88 99 MET A O 1
ATOM 801 N N . THR A 1 100 ? -6.293 11.427 10.285 1.00 91.56 100 THR A N 1
ATOM 802 C CA . THR A 1 100 ? -6.722 12.361 11.337 1.00 91.56 100 THR A CA 1
ATOM 803 C C . THR A 1 100 ? -6.526 13.811 10.903 1.00 91.56 100 THR A C 1
ATOM 805 O O . THR A 1 100 ? -7.440 14.618 11.038 1.00 91.56 100 THR A O 1
ATOM 808 N N . GLU A 1 101 ? -5.376 14.141 10.312 1.00 91.00 101 GLU A N 1
ATOM 809 C CA . GLU A 1 101 ? -5.102 15.483 9.789 1.00 91.00 101 GLU A CA 1
ATOM 810 C C . GLU A 1 101 ? -6.064 15.866 8.653 1.00 91.00 101 GLU A C 1
ATOM 812 O O . GLU A 1 101 ? -6.569 16.987 8.604 1.00 91.00 101 GLU A O 1
ATOM 817 N N . ARG A 1 102 ? -6.342 14.936 7.731 1.00 89.94 102 ARG A N 1
ATOM 818 C CA . ARG A 1 102 ? -7.140 15.218 6.526 1.00 89.94 102 ARG A CA 1
ATOM 819 C C . ARG A 1 102 ? -8.646 15.225 6.758 1.00 89.94 102 ARG A C 1
ATOM 821 O O . ARG A 1 102 ? -9.352 15.956 6.067 1.00 89.94 102 ARG A O 1
ATOM 828 N N . LEU A 1 103 ? -9.140 14.358 7.636 1.00 91.12 103 LEU A N 1
ATOM 829 C CA . LEU A 1 103 ? -10.570 14.076 7.796 1.00 91.12 103 LEU A CA 1
ATOM 830 C C . LEU A 1 103 ? -11.099 14.454 9.185 1.00 91.12 103 LEU A C 1
ATOM 832 O O . LEU A 1 103 ? -12.312 14.569 9.351 1.00 91.12 103 LEU A O 1
ATOM 836 N N . GLY A 1 104 ? -10.211 14.682 10.154 1.00 89.25 104 GLY A N 1
ATOM 837 C CA . GLY A 1 104 ? -10.545 14.848 11.564 1.00 89.25 104 GLY A CA 1
ATOM 838 C C . GLY A 1 104 ? -10.417 13.543 12.353 1.00 89.25 104 GLY A C 1
ATOM 839 O O . GLY A 1 104 ? -10.497 12.441 11.808 1.00 89.25 104 GLY A O 1
ATOM 840 N N . GLU A 1 105 ? -10.212 13.676 13.662 1.00 92.62 105 GLU A N 1
ATOM 841 C CA . GLU A 1 105 ? -10.056 12.545 14.578 1.00 92.62 105 GLU A CA 1
ATOM 842 C C . GLU A 1 105 ? -11.305 11.648 14.580 1.00 92.62 105 GLU A C 1
ATOM 844 O O . GLU A 1 105 ? -12.434 12.124 14.716 1.00 92.62 105 GLU A O 1
ATOM 849 N N . GLY A 1 106 ? -11.104 10.341 14.387 1.00 90.12 106 GLY A N 1
ATOM 850 C CA . GLY A 1 106 ? -12.181 9.345 14.359 1.00 90.12 106 GLY A CA 1
ATOM 851 C C . GLY A 1 106 ? -13.135 9.444 13.161 1.00 90.12 106 GLY A C 1
ATOM 852 O O . GLY A 1 106 ? -14.148 8.740 13.133 1.00 90.12 106 GLY A O 1
ATOM 853 N N . ALA A 1 107 ? -12.847 10.294 12.169 1.00 91.00 107 ALA A N 1
ATOM 854 C CA . ALA A 1 107 ? -13.676 10.408 10.978 1.00 91.00 107 ALA A CA 1
ATOM 855 C C . ALA A 1 107 ? -13.666 9.091 10.176 1.00 91.00 107 ALA A C 1
ATOM 857 O O . ALA A 1 107 ? -12.594 8.535 9.913 1.00 91.00 107 ALA A O 1
ATOM 858 N N . PRO A 1 108 ? -14.837 8.570 9.763 1.00 92.69 108 PRO A N 1
ATOM 859 C CA . PRO A 1 108 ? -14.900 7.282 9.095 1.00 92.69 108 PRO A CA 1
ATOM 860 C C . PRO A 1 108 ? -14.375 7.357 7.661 1.00 92.69 108 PRO A C 1
ATOM 862 O O . PRO A 1 108 ? -14.725 8.263 6.901 1.00 92.69 108 PRO A O 1
ATOM 865 N N . PHE A 1 109 ? -13.601 6.352 7.250 1.00 88.38 109 PHE A N 1
ATOM 866 C CA . PHE A 1 109 ? -13.130 6.223 5.871 1.00 88.38 109 PHE A CA 1
ATOM 867 C C . PHE A 1 109 ? -13.036 4.765 5.421 1.00 88.38 109 PHE A C 1
ATOM 869 O O . PHE A 1 109 ? -13.025 3.822 6.215 1.00 88.38 109 PHE A O 1
ATOM 876 N N . ARG A 1 110 ? -12.993 4.576 4.100 1.00 87.00 110 ARG A N 1
ATOM 877 C CA . ARG A 1 110 ? -12.817 3.263 3.475 1.00 87.00 110 ARG A CA 1
ATOM 878 C C . ARG A 1 110 ? -11.347 3.053 3.159 1.00 87.00 110 ARG A C 1
ATOM 880 O O . ARG A 1 110 ? -10.727 3.906 2.531 1.00 87.00 110 ARG A O 1
ATOM 887 N N . PHE A 1 111 ? -10.817 1.908 3.565 1.00 87.75 111 PHE A N 1
ATOM 888 C CA . PHE A 1 111 ? -9.427 1.540 3.350 1.00 87.75 111 PHE A CA 1
ATOM 889 C C . PHE A 1 111 ? -9.324 0.368 2.376 1.00 87.75 111 PHE A C 1
ATOM 891 O O . PHE A 1 111 ? -10.070 -0.608 2.474 1.00 87.75 111 PHE A O 1
ATOM 898 N N . VAL A 1 112 ? -8.388 0.471 1.437 1.00 84.12 112 VAL A N 1
ATOM 899 C CA . VAL A 1 112 ? -8.139 -0.528 0.397 1.00 84.12 112 VAL A CA 1
ATOM 900 C C . VAL A 1 112 ? -6.700 -1.016 0.517 1.00 84.12 112 VAL A C 1
ATOM 902 O O . VAL A 1 112 ? -5.772 -0.214 0.545 1.00 84.12 112 VAL A O 1
ATOM 905 N N . GLN A 1 113 ? -6.528 -2.333 0.578 1.00 84.25 113 GLN A N 1
ATOM 906 C CA . GLN A 1 113 ? -5.246 -3.030 0.463 1.00 84.25 113 GLN A CA 1
ATOM 907 C C . GLN A 1 113 ? -5.501 -4.429 -0.108 1.00 84.25 113 GLN A C 1
ATOM 909 O O . GLN A 1 113 ? -6.622 -4.935 -0.006 1.00 84.25 113 GLN A O 1
ATOM 914 N N . ASP A 1 114 ? -4.480 -5.061 -0.677 1.00 84.06 114 ASP A N 1
ATOM 915 C CA . ASP A 1 114 ? -4.577 -6.429 -1.171 1.00 84.06 114 ASP A CA 1
ATOM 916 C C . ASP A 1 114 ? -4.524 -7.464 -0.023 1.00 84.06 114 ASP A C 1
ATOM 918 O O . ASP A 1 114 ? -4.468 -7.141 1.168 1.00 84.06 114 ASP A O 1
ATOM 922 N N . ASN A 1 115 ? -4.587 -8.749 -0.383 1.00 84.88 115 ASN A N 1
ATOM 923 C CA . ASN A 1 115 ? -4.618 -9.863 0.570 1.00 84.88 115 ASN A CA 1
ATOM 924 C C . ASN A 1 115 ? -3.238 -10.518 0.761 1.00 84.88 115 ASN A C 1
ATOM 926 O O . ASN A 1 115 ? -3.166 -11.732 0.974 1.00 84.88 115 ASN A O 1
ATOM 930 N N . ALA A 1 116 ? -2.139 -9.761 0.652 1.00 83.69 116 ALA A N 1
ATOM 931 C CA . ALA A 1 116 ? -0.813 -10.291 0.966 1.00 83.69 116 ALA A CA 1
ATOM 932 C C . ALA A 1 116 ? -0.775 -10.838 2.412 1.00 83.69 116 ALA A C 1
ATOM 934 O O . ALA A 1 116 ? -1.458 -10.288 3.284 1.00 83.69 116 ALA A O 1
ATOM 935 N N . PRO A 1 117 ? 0.024 -11.886 2.713 1.00 84.31 117 PRO A N 1
ATOM 936 C CA . PRO A 1 117 ? 0.010 -12.548 4.023 1.00 84.31 117 PRO A CA 1
ATOM 937 C C . PRO A 1 117 ? 0.131 -11.584 5.211 1.00 84.31 117 PRO A C 1
ATOM 939 O O . PRO A 1 117 ? -0.602 -11.710 6.193 1.00 84.31 117 PRO A O 1
ATOM 942 N N . ILE A 1 118 ? 0.972 -10.556 5.074 1.00 82.75 118 ILE A N 1
ATOM 943 C CA . ILE A 1 118 ? 1.180 -9.504 6.073 1.00 82.75 118 ILE A CA 1
ATOM 944 C C . ILE A 1 118 ? -0.092 -8.696 6.391 1.00 82.75 118 ILE A C 1
ATOM 946 O O . ILE A 1 118 ? -0.315 -8.332 7.539 1.00 82.75 118 ILE A O 1
ATOM 950 N N . HIS A 1 119 ? -0.971 -8.467 5.411 1.00 86.50 119 HIS A N 1
ATOM 951 C CA . HIS A 1 119 ? -2.233 -7.728 5.567 1.00 86.50 119 HIS A CA 1
ATOM 952 C C . HIS A 1 119 ? -3.367 -8.570 6.161 1.00 86.50 119 HIS A C 1
ATOM 954 O O . HIS A 1 119 ? -4.426 -8.036 6.508 1.00 86.50 119 HIS A O 1
ATOM 960 N N . THR A 1 120 ? -3.159 -9.886 6.234 1.00 84.94 120 THR A N 1
ATOM 961 C CA . THR A 1 120 ? -4.100 -10.867 6.798 1.00 84.94 120 THR A CA 1
ATOM 962 C C . THR A 1 120 ? -3.647 -11.425 8.147 1.00 84.94 120 THR A C 1
ATOM 964 O O . THR A 1 120 ? -4.365 -12.217 8.755 1.00 84.94 120 THR A O 1
ATOM 967 N N . ALA A 1 121 ? -2.466 -11.020 8.621 1.00 87.75 121 ALA A N 1
ATOM 968 C CA . ALA A 1 121 ? -1.920 -11.453 9.897 1.00 87.75 121 ALA A CA 1
ATOM 969 C C . ALA A 1 121 ? -2.810 -11.028 11.073 1.00 87.75 121 ALA A C 1
ATOM 971 O O . ALA A 1 121 ? -3.455 -9.980 11.021 1.00 87.75 121 ALA A O 1
ATOM 972 N N . HIS A 1 122 ? -2.800 -11.823 12.151 1.00 89.19 122 HIS A N 1
ATOM 973 C CA . HIS A 1 122 ? -3.640 -11.576 13.329 1.00 89.19 122 HIS A CA 1
ATOM 974 C C . HIS A 1 122 ? -3.426 -10.171 13.892 1.00 89.19 122 HIS A C 1
ATOM 976 O O . HIS A 1 122 ? -4.378 -9.415 13.975 1.00 89.19 122 HIS A O 1
ATOM 982 N N . VAL A 1 123 ? -2.171 -9.780 14.115 1.00 88.44 123 VAL A N 1
ATOM 983 C CA . VAL A 1 123 ? -1.808 -8.452 14.631 1.00 88.44 123 VAL A CA 1
ATOM 984 C C . VAL A 1 123 ? -2.349 -7.284 13.794 1.00 88.44 123 VAL A C 1
ATOM 986 O O . VAL A 1 123 ? -2.692 -6.246 14.345 1.00 88.44 123 VAL A O 1
ATOM 989 N N . VAL A 1 124 ? -2.467 -7.449 12.472 1.00 90.75 124 VAL A N 1
ATOM 990 C CA . VAL A 1 124 ? -3.033 -6.419 11.588 1.00 90.75 124 VAL A CA 1
ATOM 991 C C . VAL A 1 124 ? -4.558 -6.446 11.626 1.00 90.75 124 VAL A C 1
ATOM 993 O O . VAL A 1 124 ? -5.181 -5.391 11.627 1.00 90.75 124 VAL A O 1
ATOM 996 N N . ARG A 1 125 ? -5.176 -7.633 11.650 1.00 91.06 125 ARG A N 1
ATOM 997 C CA . ARG A 1 125 ? -6.636 -7.762 11.761 1.00 91.06 125 ARG A CA 1
ATOM 998 C C . ARG A 1 125 ? -7.138 -7.188 13.086 1.00 91.06 125 ARG A C 1
ATOM 1000 O O . ARG A 1 125 ? -8.065 -6.391 13.055 1.00 91.06 125 ARG A O 1
ATOM 1007 N N . ASP A 1 126 ? -6.502 -7.555 14.193 1.00 94.75 126 ASP A N 1
ATOM 1008 C CA . ASP A 1 126 ? -6.888 -7.124 15.537 1.00 94.75 126 ASP A CA 1
ATOM 1009 C C . ASP A 1 126 ? -6.790 -5.588 15.644 1.00 94.75 126 ASP A C 1
ATOM 1011 O O . ASP A 1 126 ? -7.712 -4.938 16.124 1.00 94.75 126 ASP A O 1
ATOM 1015 N N . TRP A 1 127 ? -5.761 -4.980 15.038 1.00 95.94 127 TRP A N 1
ATOM 1016 C CA . TRP A 1 127 ? -5.658 -3.520 14.932 1.00 95.94 127 TRP A CA 1
ATOM 1017 C C . TRP A 1 127 ? -6.834 -2.893 14.158 1.00 95.94 127 TRP A C 1
ATOM 1019 O O . TRP A 1 127 ? -7.361 -1.867 14.572 1.00 95.94 127 TRP A O 1
ATOM 1029 N N . PHE A 1 128 ? -7.309 -3.491 13.056 1.00 94.81 128 PHE A N 1
ATOM 1030 C CA . PHE A 1 128 ? -8.508 -2.978 12.366 1.00 94.81 128 PHE A CA 1
ATOM 1031 C C . PHE A 1 128 ? -9.788 -3.143 13.200 1.00 94.81 128 PHE A C 1
ATOM 1033 O O . PHE A 1 128 ? -10.698 -2.328 13.068 1.00 94.81 128 PHE A O 1
ATOM 1040 N N . GLU A 1 129 ? -9.874 -4.173 14.045 1.00 94.69 129 GLU A N 1
ATOM 1041 C CA . GLU A 1 129 ? -11.002 -4.371 14.966 1.00 94.69 129 GLU A CA 1
ATOM 1042 C C . GLU A 1 129 ? -11.021 -3.306 16.078 1.00 94.69 129 GLU A C 1
ATOM 1044 O O . GLU A 1 129 ? -12.094 -2.830 16.453 1.00 94.69 129 GLU A O 1
ATOM 1049 N N . GLU A 1 130 ? -9.847 -2.868 16.542 1.00 96.12 130 GLU A N 1
ATOM 1050 C CA . GLU A 1 130 ? -9.677 -1.765 17.501 1.00 96.12 130 GLU A CA 1
ATOM 1051 C C . GLU A 1 130 ? -10.007 -0.382 16.901 1.00 96.12 130 GLU A C 1
ATOM 1053 O O . GLU A 1 130 ? -10.335 0.549 17.638 1.00 96.12 130 GLU A O 1
ATOM 1058 N N . HIS A 1 131 ? -10.002 -0.255 15.568 1.00 95.56 131 HIS A N 1
ATOM 1059 C CA . HIS A 1 131 ? -10.254 0.994 14.837 1.00 95.56 131 HIS A CA 1
ATOM 1060 C C . HIS A 1 131 ? -11.511 0.909 13.944 1.00 95.56 131 HIS A C 1
ATOM 1062 O O . HIS A 1 131 ? -11.417 0.991 12.714 1.00 95.56 131 HIS A O 1
ATOM 1068 N N . PRO A 1 132 ? -12.728 0.809 14.523 1.00 94.44 132 PRO A N 1
ATOM 1069 C CA . PRO A 1 132 ? -13.964 0.535 13.777 1.00 94.44 132 PRO A CA 1
ATOM 1070 C C . PRO A 1 132 ? -14.407 1.662 12.827 1.00 94.44 132 PRO A C 1
ATOM 1072 O O . PRO A 1 132 ? -15.272 1.451 11.978 1.00 94.44 132 PRO A O 1
ATOM 1075 N N . PHE A 1 133 ? -13.824 2.859 12.939 1.00 93.19 133 PHE A N 1
ATOM 1076 C CA . PHE A 1 133 ? -14.031 3.950 11.980 1.00 93.19 133 PHE A CA 1
ATOM 1077 C C . PHE A 1 133 ? -13.351 3.679 10.624 1.00 93.19 133 PHE A C 1
ATOM 1079 O O . PHE A 1 133 ? -13.674 4.328 9.626 1.00 93.19 133 PHE A O 1
ATOM 1086 N N . ILE A 1 134 ? -12.461 2.685 10.547 1.00 94.19 134 ILE A N 1
ATOM 1087 C CA . ILE A 1 134 ? -11.802 2.267 9.313 1.00 94.19 134 ILE A CA 1
ATOM 1088 C C . ILE A 1 134 ? -12.533 1.065 8.716 1.00 94.19 134 ILE A C 1
ATOM 1090 O O . ILE A 1 134 ? -12.455 -0.059 9.204 1.00 94.19 134 ILE A O 1
ATOM 1094 N N . THR A 1 135 ? -13.207 1.272 7.587 1.00 90.50 135 THR A N 1
ATOM 1095 C CA . THR A 1 135 ? -13.844 0.174 6.850 1.00 90.50 135 THR A CA 1
ATOM 1096 C C . THR A 1 135 ? -12.866 -0.417 5.835 1.00 90.50 135 THR A C 1
ATOM 1098 O O . THR A 1 135 ? -12.718 0.119 4.733 1.00 90.50 135 THR A O 1
ATOM 1101 N N . LYS A 1 136 ? -12.210 -1.537 6.171 1.00 86.81 136 LYS A N 1
ATOM 1102 C CA . LYS A 1 136 ? -11.400 -2.303 5.205 1.00 86.81 136 LYS A CA 1
ATOM 1103 C C . LYS A 1 136 ? -12.313 -2.943 4.154 1.00 86.81 136 LYS A C 1
ATOM 1105 O O . LYS A 1 136 ? -13.171 -3.761 4.481 1.00 86.81 136 LYS A O 1
ATOM 1110 N N . LEU A 1 137 ? -12.130 -2.580 2.887 1.00 82.69 137 LEU A N 1
ATOM 1111 C CA . LEU A 1 137 ? -12.904 -3.155 1.789 1.00 82.69 137 LEU A CA 1
ATOM 1112 C C . LEU A 1 137 ? -12.397 -4.563 1.431 1.00 82.69 137 LEU A C 1
ATOM 1114 O O . LEU A 1 137 ? -11.188 -4.804 1.472 1.00 82.69 137 LEU A O 1
ATOM 1118 N N . PRO A 1 138 ? -13.296 -5.502 1.073 1.00 79.81 138 PRO A N 1
ATOM 1119 C CA . PRO A 1 138 ? -12.887 -6.817 0.605 1.00 79.81 138 PRO A CA 1
ATOM 1120 C C . PRO A 1 138 ? -12.148 -6.686 -0.729 1.00 79.81 13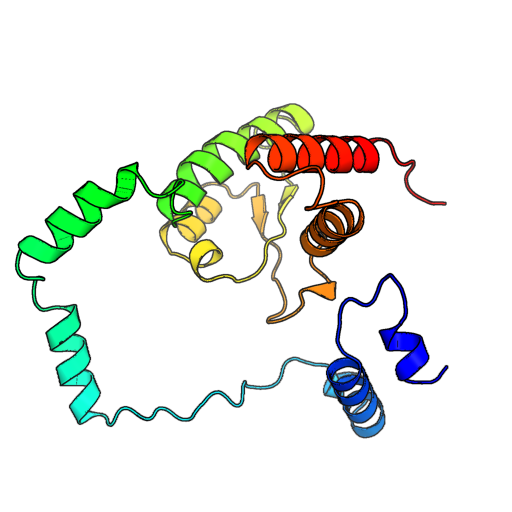8 PRO A C 1
ATOM 1122 O O . PRO A 1 138 ? -12.625 -6.020 -1.648 1.00 79.81 138 PRO A O 1
ATOM 1125 N N . TRP A 1 139 ? -10.998 -7.349 -0.838 1.00 77.94 139 TRP A N 1
ATOM 1126 C CA . TRP A 1 139 ? -10.197 -7.359 -2.057 1.00 77.94 139 TRP A CA 1
ATOM 1127 C C . TRP A 1 139 ? -10.324 -8.697 -2.793 1.00 77.94 139 TRP A C 1
ATOM 1129 O O . TRP A 1 139 ? -10.150 -9.743 -2.155 1.00 77.94 139 TRP A O 1
ATOM 1139 N N . PRO A 1 140 ? -10.608 -8.717 -4.109 1.00 73.62 140 PRO A N 1
ATOM 1140 C CA . PRO A 1 140 ? -10.609 -9.954 -4.877 1.00 73.62 140 PRO A CA 1
ATOM 1141 C C . PRO A 1 140 ? -9.198 -10.551 -4.964 1.00 73.62 140 PRO A C 1
ATOM 1143 O O . PRO A 1 140 ? -8.186 -9.855 -5.056 1.00 73.62 140 PRO A O 1
ATOM 1146 N N . ALA A 1 141 ? -9.111 -11.878 -4.893 1.00 71.12 141 ALA A N 1
ATOM 1147 C CA . ALA A 1 141 ? -7.823 -12.554 -4.938 1.00 71.12 141 ALA A CA 1
ATOM 1148 C C . ALA A 1 141 ? -7.202 -12.449 -6.339 1.00 71.12 141 ALA A C 1
ATOM 1150 O O . ALA A 1 141 ? -7.840 -12.813 -7.326 1.00 71.12 141 ALA A O 1
ATOM 1151 N N . SER A 1 142 ? -5.922 -12.060 -6.387 1.00 65.44 142 SER A N 1
ATOM 1152 C CA . SER A 1 142 ? -5.126 -11.965 -7.620 1.00 65.44 142 SER A CA 1
ATOM 1153 C C . SER A 1 142 ? -5.648 -10.931 -8.630 1.00 65.44 142 SER A C 1
ATOM 1155 O O . SER A 1 142 ? -5.617 -11.188 -9.829 1.00 65.44 142 SER A O 1
ATOM 1157 N N . SER A 1 143 ? -6.066 -9.760 -8.136 1.00 67.88 143 SER A N 1
ATOM 1158 C CA . SER A 1 143 ? -6.499 -8.613 -8.951 1.00 67.88 143 SER A CA 1
ATOM 1159 C C . SER A 1 143 ? -5.585 -7.390 -8.770 1.00 67.88 143 SER A C 1
ATOM 1161 O O . SER A 1 143 ? -5.979 -6.424 -8.107 1.00 67.88 143 SER A O 1
ATOM 1163 N N . PRO A 1 144 ? -4.338 -7.423 -9.281 1.00 65.00 144 PRO A N 1
ATOM 1164 C CA . PRO A 1 144 ? -3.465 -6.251 -9.250 1.00 65.00 144 PRO A CA 1
ATOM 1165 C C . PRO A 1 144 ? -3.968 -5.115 -10.156 1.00 65.00 144 PRO A C 1
ATOM 1167 O O . PRO A 1 144 ? -3.700 -3.957 -9.872 1.00 65.00 144 PRO A O 1
ATOM 1170 N N . ASP A 1 145 ? -4.787 -5.415 -11.168 1.00 66.00 145 ASP A N 1
ATOM 1171 C CA . ASP A 1 145 ? -5.445 -4.440 -12.057 1.00 66.00 145 ASP A CA 1
ATOM 1172 C C . ASP A 1 145 ? -6.350 -3.456 -11.319 1.00 66.00 145 ASP A C 1
ATOM 1174 O O . ASP A 1 145 ? -6.526 -2.316 -11.737 1.00 66.00 145 ASP A O 1
ATOM 1178 N N . MET A 1 146 ? -6.932 -3.899 -10.209 1.00 65.88 146 MET A N 1
ATOM 1179 C CA . MET A 1 146 ? -7.794 -3.055 -9.395 1.00 65.88 146 MET A CA 1
ATOM 1180 C C . MET A 1 146 ? -6.987 -2.217 -8.397 1.00 65.88 146 MET A C 1
ATOM 1182 O O . MET A 1 146 ? -7.510 -1.237 -7.865 1.00 65.88 146 MET A O 1
ATOM 1186 N N . ASN A 1 147 ? -5.730 -2.587 -8.122 1.00 71.12 147 ASN A N 1
ATOM 1187 C CA . ASN A 1 147 ? -4.921 -1.990 -7.068 1.00 71.12 147 ASN A CA 1
ATOM 1188 C C . ASN A 1 147 ? -4.303 -0.684 -7.568 1.00 71.12 147 ASN A C 1
ATOM 1190 O O . ASN A 1 147 ? -3.332 -0.690 -8.316 1.00 71.12 147 ASN A O 1
ATOM 1194 N N . LEU A 1 148 ? -4.828 0.449 -7.098 1.00 69.19 148 LEU A N 1
ATOM 1195 C CA . LEU A 1 148 ? -4.327 1.780 -7.463 1.00 69.19 148 LEU A CA 1
ATOM 1196 C C . LEU A 1 148 ? -2.825 1.962 -7.184 1.00 69.19 148 LEU A C 1
ATOM 1198 O O . LEU A 1 148 ? -2.179 2.764 -7.857 1.00 69.19 148 LEU A O 1
ATOM 1202 N N . ASN A 1 149 ? -2.262 1.210 -6.231 1.00 72.69 149 ASN A N 1
ATOM 1203 C CA . ASN A 1 149 ? -0.829 1.247 -5.948 1.00 72.69 149 ASN A CA 1
ATOM 1204 C C . ASN A 1 149 ? 0.005 0.694 -7.114 1.00 72.69 149 ASN A C 1
ATOM 1206 O O . ASN A 1 149 ? 1.083 1.218 -7.370 1.00 72.69 149 ASN A O 1
ATOM 1210 N N . GLU A 1 150 ? -0.498 -0.295 -7.860 1.00 78.19 150 GLU A N 1
ATOM 1211 C CA . GLU A 1 150 ? 0.202 -0.853 -9.027 1.00 78.19 150 GLU A CA 1
ATOM 1212 C C . GLU A 1 150 ? 0.325 0.182 -10.147 1.00 78.19 150 GLU A C 1
ATOM 1214 O O . GLU A 1 150 ? 1.372 0.276 -10.779 1.00 78.19 150 GLU A O 1
ATOM 1219 N N . ASN A 1 151 ? -0.686 1.038 -10.335 1.00 79.38 151 ASN A N 1
ATOM 1220 C CA . ASN A 1 151 ? -0.603 2.139 -11.299 1.00 79.38 151 ASN A CA 1
ATOM 1221 C C . ASN A 1 151 ? 0.489 3.144 -10.906 1.00 79.38 151 ASN A C 1
ATOM 1223 O O . ASN A 1 151 ? 1.247 3.607 -11.757 1.00 79.38 151 ASN A O 1
ATOM 1227 N N . LEU A 1 152 ? 0.597 3.474 -9.614 1.00 74.38 152 LEU A N 1
ATOM 1228 C CA . LEU A 1 152 ? 1.652 4.355 -9.115 1.00 74.38 152 LEU A CA 1
ATOM 1229 C C . LEU A 1 152 ? 3.038 3.719 -9.288 1.00 74.38 152 LEU A C 1
ATOM 1231 O O . LEU A 1 152 ? 3.947 4.380 -9.783 1.00 74.38 152 LEU A O 1
ATOM 1235 N N . PHE A 1 153 ? 3.201 2.445 -8.925 1.00 81.56 153 PHE A N 1
ATOM 1236 C CA . PHE A 1 153 ? 4.462 1.728 -9.1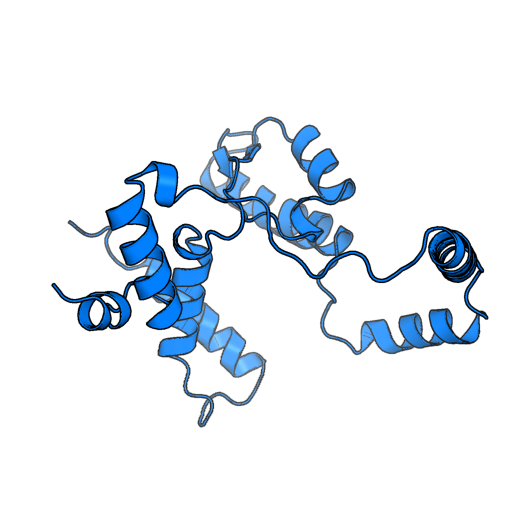23 1.00 81.56 153 PHE A CA 1
ATOM 1237 C C . PHE A 1 153 ? 4.824 1.600 -10.603 1.00 81.56 153 PHE A C 1
ATOM 1239 O O . PHE A 1 153 ? 5.990 1.761 -10.956 1.00 81.56 153 PHE A O 1
ATOM 1246 N N . GLY A 1 154 ? 3.833 1.393 -11.471 1.00 81.38 154 GLY A N 1
ATOM 1247 C CA . GLY A 1 154 ? 3.996 1.400 -12.919 1.00 81.38 154 GLY A CA 1
ATOM 1248 C C . GLY A 1 154 ? 4.531 2.736 -13.434 1.00 81.38 154 GLY A C 1
ATOM 1249 O O . GLY A 1 154 ? 5.487 2.741 -14.204 1.00 81.38 154 GLY A O 1
ATOM 1250 N N . LEU A 1 155 ? 3.985 3.865 -12.966 1.00 78.44 155 LEU A N 1
ATOM 1251 C CA . LEU A 1 155 ? 4.493 5.200 -13.311 1.00 78.44 155 LEU A CA 1
ATOM 1252 C C . LEU A 1 155 ? 5.925 5.415 -12.815 1.00 78.44 155 LEU A C 1
ATOM 1254 O O . LEU A 1 155 ? 6.770 5.863 -13.585 1.00 78.44 155 LEU A O 1
ATOM 1258 N N . ILE A 1 156 ? 6.212 5.046 -11.563 1.00 78.88 156 ILE A N 1
ATOM 1259 C CA . ILE A 1 156 ? 7.562 5.153 -10.993 1.00 78.88 156 ILE A CA 1
ATOM 1260 C C . ILE A 1 156 ? 8.552 4.356 -11.845 1.00 78.88 156 ILE A C 1
ATOM 1262 O O . ILE A 1 156 ? 9.575 4.899 -12.250 1.00 78.88 156 ILE A O 1
ATOM 1266 N N . ALA A 1 157 ? 8.237 3.098 -12.158 1.00 84.75 157 ALA A N 1
ATOM 1267 C CA . ALA A 1 157 ? 9.107 2.222 -12.937 1.00 84.75 157 ALA A CA 1
ATOM 1268 C C . ALA A 1 157 ? 9.266 2.673 -14.397 1.00 84.75 157 ALA A C 1
ATOM 1270 O O . ALA A 1 157 ? 10.338 2.499 -14.969 1.00 84.75 157 ALA A O 1
ATOM 1271 N N . LEU A 1 158 ? 8.217 3.239 -15.001 1.00 83.06 158 LEU A N 1
ATOM 1272 C CA . LEU A 1 158 ? 8.251 3.738 -16.376 1.00 83.06 158 LEU A CA 1
ATOM 1273 C C . LEU A 1 158 ? 9.131 4.985 -16.510 1.00 83.06 158 LEU A C 1
ATOM 1275 O O . LEU A 1 158 ? 9.837 5.129 -17.506 1.00 83.06 158 LEU A O 1
ATOM 1279 N N . GLU A 1 159 ? 9.066 5.883 -15.527 1.00 82.56 159 GLU A N 1
ATOM 1280 C CA . GLU A 1 159 ? 9.831 7.134 -15.514 1.00 82.56 159 GLU A CA 1
ATOM 1281 C C . GLU A 1 159 ? 11.250 6.948 -14.942 1.00 82.56 159 GLU A C 1
ATOM 1283 O O . GLU A 1 159 ? 12.080 7.843 -15.074 1.00 82.56 159 GLU A O 1
ATOM 1288 N N . TRP A 1 160 ? 11.550 5.790 -14.342 1.00 87.31 160 TRP A N 1
ATOM 1289 C CA . TRP A 1 160 ? 12.851 5.487 -13.742 1.00 87.31 160 TRP A CA 1
ATOM 1290 C C . TRP A 1 160 ? 13.912 5.142 -14.796 1.00 87.31 160 TRP A C 1
ATOM 1292 O O . TRP A 1 160 ? 13.749 4.197 -15.573 1.00 87.31 160 TRP A O 1
ATOM 1302 N N . ASP A 1 161 ?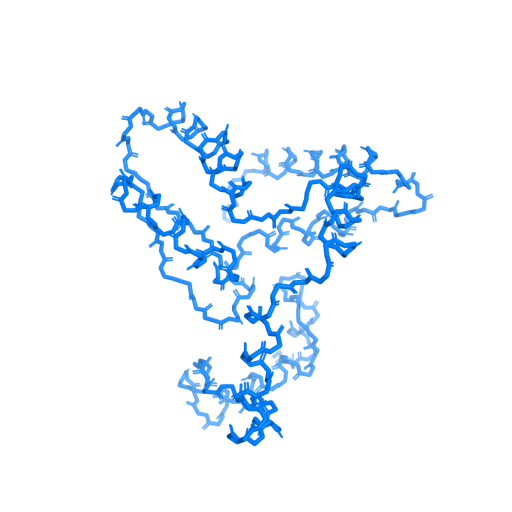 15.053 5.846 -14.777 1.00 86.00 161 ASP A N 1
ATOM 1303 C CA . ASP A 1 161 ? 16.236 5.474 -15.563 1.00 86.00 161 ASP A CA 1
ATOM 1304 C C . ASP A 1 161 ? 17.359 4.911 -14.667 1.00 86.00 161 ASP A C 1
ATOM 1306 O O . ASP A 1 161 ? 18.183 5.666 -14.127 1.00 86.00 161 ASP A O 1
ATOM 1310 N N . PRO A 1 162 ? 17.492 3.572 -14.566 1.00 81.81 162 PRO A N 1
ATOM 1311 C CA . PRO A 1 162 ? 18.496 2.936 -13.712 1.00 81.81 162 PRO A CA 1
ATOM 1312 C C . PRO A 1 162 ? 19.940 3.215 -14.158 1.00 81.81 162 PRO A C 1
ATOM 1314 O O . PRO A 1 162 ? 20.891 2.874 -13.454 1.00 81.81 162 PRO A O 1
ATOM 1317 N N . ARG A 1 163 ? 20.162 3.826 -15.332 1.00 81.25 163 ARG A N 1
ATOM 1318 C CA . ARG A 1 163 ? 21.507 4.219 -15.780 1.00 81.25 163 ARG A CA 1
ATOM 1319 C C . ARG A 1 163 ? 21.999 5.476 -15.075 1.00 81.25 163 ARG A C 1
ATOM 1321 O O . ARG A 1 163 ? 23.221 5.618 -14.964 1.00 81.25 163 ARG A O 1
ATOM 1328 N N . PHE A 1 164 ? 21.099 6.332 -14.596 1.00 81.69 164 PHE A N 1
ATOM 1329 C CA . PHE A 1 164 ? 21.420 7.588 -13.912 1.00 81.69 164 PHE A CA 1
ATOM 1330 C C . PHE A 1 164 ? 21.063 7.537 -12.421 1.00 81.69 164 PHE A C 1
ATOM 1332 O O . PHE A 1 164 ? 21.821 8.048 -11.599 1.00 81.69 164 PHE A O 1
ATOM 1339 N N . GLU A 1 165 ? 19.999 6.827 -12.055 1.00 83.12 165 GLU A N 1
ATOM 1340 C CA . GLU A 1 165 ? 19.497 6.735 -10.681 1.00 83.12 165 GLU A CA 1
ATOM 1341 C C . GLU A 1 165 ? 19.866 5.389 -10.052 1.00 83.12 165 GLU A C 1
ATOM 1343 O O . GLU A 1 165 ? 19.071 4.452 -9.987 1.00 83.12 165 GLU A O 1
ATOM 1348 N N . ARG A 1 166 ? 21.133 5.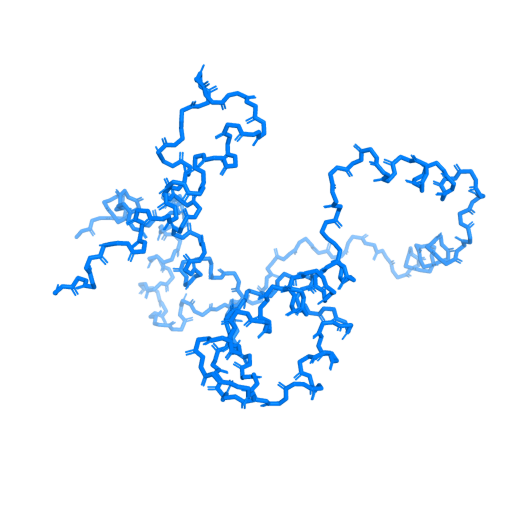274 -9.637 1.00 82.50 166 ARG A N 1
ATOM 1349 C CA . ARG A 1 166 ? 21.744 3.996 -9.219 1.00 82.50 166 ARG A CA 1
ATOM 1350 C C . ARG A 1 166 ? 21.761 3.744 -7.715 1.00 82.50 166 ARG A C 1
ATOM 1352 O O . ARG A 1 166 ? 22.179 2.664 -7.302 1.00 82.50 166 ARG A O 1
ATOM 1359 N N . THR A 1 167 ? 21.400 4.732 -6.901 1.00 85.31 167 THR A N 1
ATOM 1360 C CA . THR A 1 167 ? 21.421 4.607 -5.437 1.00 85.31 167 THR A CA 1
ATOM 1361 C C . THR A 1 167 ? 20.004 4.513 -4.888 1.00 85.31 167 THR A C 1
ATOM 1363 O O . THR A 1 167 ? 19.052 4.953 -5.533 1.00 85.31 167 THR A O 1
ATOM 1366 N N . ALA A 1 168 ? 19.863 3.935 -3.693 1.00 77.69 168 ALA A N 1
ATOM 1367 C CA . ALA A 1 168 ? 18.569 3.842 -3.023 1.00 77.69 168 ALA A CA 1
ATOM 1368 C C . ALA A 1 168 ? 17.9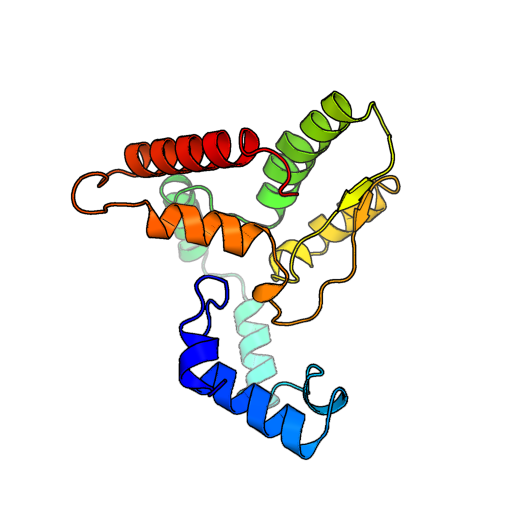76 5.235 -2.762 1.00 77.69 168 ALA A C 1
ATOM 1370 O O . ALA A 1 168 ? 16.777 5.431 -2.913 1.00 77.69 168 ALA A O 1
ATOM 1371 N N . GLU A 1 169 ? 18.825 6.216 -2.452 1.00 81.44 169 GLU A N 1
ATOM 1372 C CA . GLU A 1 169 ? 18.433 7.608 -2.232 1.00 81.44 169 GLU A CA 1
ATOM 1373 C C . GLU A 1 169 ? 17.937 8.271 -3.520 1.00 81.44 169 GLU A C 1
ATOM 1375 O O . GLU A 1 169 ? 16.952 9.002 -3.489 1.00 81.44 169 GLU A O 1
ATOM 1380 N N . ALA A 1 170 ? 18.588 8.004 -4.659 1.00 80.50 170 ALA A N 1
ATOM 1381 C CA . ALA A 1 170 ? 18.146 8.524 -5.950 1.00 80.50 170 ALA A CA 1
ATOM 1382 C C . ALA A 1 170 ? 16.781 7.940 -6.346 1.00 80.50 170 ALA A C 1
ATOM 1384 O O . ALA A 1 170 ? 15.906 8.679 -6.784 1.00 80.50 170 ALA A O 1
ATOM 1385 N N . LEU A 1 171 ? 16.578 6.637 -6.119 1.00 83.62 171 LEU A N 1
ATOM 1386 C CA . LEU A 1 171 ? 15.297 5.975 -6.365 1.00 83.62 171 LEU A CA 1
ATOM 1387 C C . LEU A 1 171 ? 14.189 6.467 -5.414 1.00 83.62 171 LEU A C 1
ATOM 1389 O O . LEU A 1 171 ? 13.060 6.670 -5.856 1.00 83.62 171 LEU A O 1
ATOM 1393 N N . ASP A 1 172 ? 14.493 6.681 -4.128 1.00 83.56 172 ASP A N 1
ATOM 1394 C CA . ASP A 1 172 ? 13.545 7.264 -3.163 1.00 83.56 172 ASP A CA 1
ATOM 1395 C C . ASP A 1 172 ? 13.134 8.680 -3.586 1.00 83.56 172 ASP A C 1
ATOM 1397 O O . ASP A 1 172 ? 11.945 9.004 -3.611 1.00 83.56 172 ASP A O 1
ATOM 1401 N N . GLN A 1 173 ? 14.100 9.506 -3.997 1.00 84.81 173 GLN A N 1
ATOM 1402 C CA . GLN A 1 173 ? 13.833 10.852 -4.493 1.00 84.81 173 GLN A CA 1
ATOM 1403 C C . GLN A 1 173 ? 12.960 10.832 -5.757 1.00 84.81 173 GLN A C 1
ATOM 1405 O O . GLN A 1 173 ? 11.956 11.544 -5.811 1.00 84.81 173 GLN A O 1
ATOM 1410 N N . HIS A 1 174 ? 13.276 9.977 -6.732 1.00 87.31 174 HIS A N 1
ATOM 1411 C CA . HIS A 1 174 ? 12.470 9.794 -7.943 1.00 87.31 174 HIS A CA 1
ATOM 1412 C C . HIS A 1 174 ? 11.030 9.385 -7.620 1.00 87.31 174 HIS A C 1
ATOM 1414 O O . HIS A 1 174 ? 10.074 10.022 -8.063 1.00 87.31 174 HIS A O 1
ATOM 1420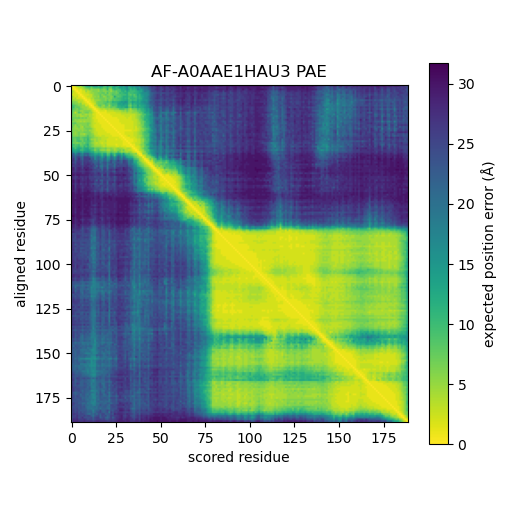 N N . ALA A 1 175 ? 10.850 8.378 -6.761 1.00 83.81 175 ALA A N 1
ATOM 1421 C CA . ALA A 1 175 ? 9.525 7.929 -6.344 1.00 83.81 175 ALA A CA 1
ATOM 1422 C C . ALA A 1 175 ? 8.701 9.061 -5.699 1.00 83.81 175 ALA A C 1
ATOM 1424 O O . ALA A 1 175 ? 7.505 9.197 -5.979 1.00 83.81 175 ALA A O 1
ATOM 1425 N N . ARG A 1 176 ? 9.332 9.913 -4.875 1.00 84.94 176 ARG A N 1
ATOM 1426 C CA . ARG A 1 176 ? 8.687 11.096 -4.276 1.00 84.94 176 ARG A CA 1
ATOM 1427 C C . ARG A 1 176 ? 8.279 12.126 -5.321 1.00 84.94 176 ARG A C 1
ATOM 1429 O O . ARG A 1 176 ? 7.195 12.701 -5.210 1.00 84.94 176 ARG A O 1
ATOM 1436 N N . GLU A 1 177 ? 9.123 12.371 -6.316 1.00 87.12 177 GLU A N 1
ATOM 1437 C CA . GLU A 1 177 ? 8.850 13.327 -7.390 1.00 87.12 177 GLU A CA 1
ATOM 1438 C C . GLU A 1 177 ? 7.673 12.878 -8.258 1.00 87.12 177 GLU A C 1
ATOM 1440 O O . GLU A 1 177 ? 6.736 13.660 -8.461 1.00 87.12 177 GLU A O 1
ATOM 1445 N N . VAL A 1 178 ? 7.657 11.607 -8.670 1.00 82.94 178 VAL A N 1
ATOM 1446 C CA . VAL A 1 178 ? 6.539 11.001 -9.409 1.00 82.94 178 VAL A CA 1
ATOM 1447 C C . VAL A 1 178 ? 5.250 11.083 -8.592 1.00 82.94 178 VAL A C 1
ATOM 1449 O O . VAL A 1 178 ? 4.219 11.542 -9.092 1.00 82.94 178 VAL A O 1
ATOM 1452 N N . PHE A 1 179 ? 5.293 10.719 -7.306 1.00 81.19 179 PHE A N 1
ATOM 1453 C CA . PHE A 1 179 ? 4.124 10.794 -6.429 1.00 81.19 179 PHE A CA 1
ATOM 1454 C C . PHE A 1 179 ? 3.580 12.225 -6.304 1.00 81.19 179 PHE A C 1
ATOM 1456 O O . PHE A 1 179 ? 2.375 12.456 -6.448 1.00 81.19 179 PHE A O 1
ATOM 1463 N N . ALA A 1 180 ? 4.459 13.211 -6.103 1.00 79.56 180 ALA A N 1
ATOM 1464 C CA . ALA A 1 180 ? 4.074 14.617 -6.036 1.00 79.56 180 ALA A CA 1
ATOM 1465 C C . ALA A 1 180 ? 3.503 15.129 -7.370 1.00 79.56 180 ALA A C 1
ATOM 1467 O O . ALA A 1 180 ? 2.587 15.953 -7.375 1.00 79.56 180 ALA A O 1
ATOM 1468 N N . ALA A 1 181 ? 4.012 14.648 -8.507 1.00 78.00 181 ALA A N 1
ATOM 1469 C CA . ALA A 1 181 ? 3.477 14.981 -9.821 1.00 78.00 181 ALA A CA 1
ATOM 1470 C C . ALA A 1 181 ? 2.062 14.416 -10.020 1.00 78.00 181 ALA A C 1
ATOM 1472 O O . ALA A 1 181 ? 1.184 15.141 -10.491 1.00 78.00 181 ALA A O 1
ATOM 1473 N N . VAL A 1 182 ? 1.810 13.169 -9.603 1.00 75.06 182 VAL A N 1
ATOM 1474 C CA . VAL A 1 182 ? 0.478 12.540 -9.655 1.00 75.06 182 VAL A CA 1
ATOM 1475 C C . VAL A 1 182 ? -0.542 13.331 -8.835 1.00 75.06 182 VAL A C 1
ATOM 1477 O O . VAL A 1 182 ? -1.636 13.592 -9.328 1.00 75.06 182 VAL A O 1
ATOM 1480 N N . GLN A 1 183 ? -0.181 13.794 -7.635 1.00 69.00 183 GLN A N 1
ATOM 1481 C CA . GLN A 1 183 ? -1.077 14.593 -6.784 1.00 69.00 183 GLN A CA 1
ATOM 1482 C C . GLN A 1 183 ? -1.496 15.938 -7.398 1.00 69.00 183 GLN A C 1
ATOM 1484 O O . GLN A 1 183 ? -2.548 16.469 -7.048 1.00 69.00 183 GLN A O 1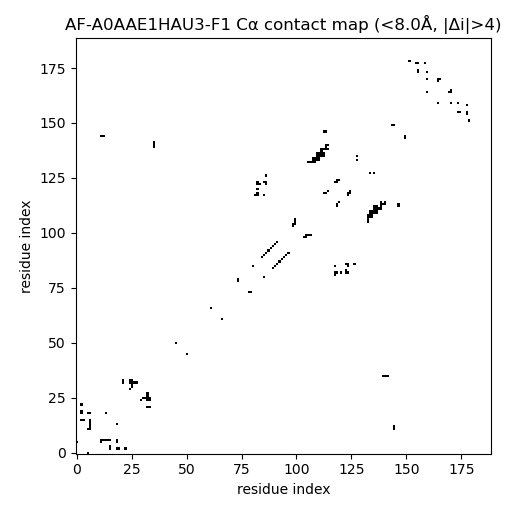
ATOM 1489 N N . ARG A 1 184 ? -0.675 16.506 -8.290 1.00 72.69 184 ARG A N 1
ATOM 1490 C CA . ARG A 1 184 ? -0.957 17.784 -8.965 1.00 72.69 184 ARG A CA 1
ATOM 1491 C C . ARG A 1 184 ? -1.769 17.616 -10.247 1.00 72.69 184 ARG A C 1
ATOM 1493 O O . ARG A 1 184 ? -2.198 18.624 -10.809 1.00 72.69 184 ARG A O 1
ATOM 1500 N N . ARG A 1 185 ? -1.959 16.384 -10.740 1.00 65.62 185 ARG A N 1
ATOM 1501 C CA . ARG A 1 185 ? -2.773 16.153 -11.938 1.00 65.62 185 ARG A CA 1
ATOM 1502 C C . ARG A 1 185 ? -4.224 16.522 -11.615 1.00 65.62 185 ARG A C 1
ATOM 1504 O O . ARG A 1 185 ? -4.749 16.057 -10.602 1.00 65.62 185 ARG A O 1
ATOM 1511 N N . PRO A 1 186 ? -4.882 17.358 -12.436 1.00 45.66 186 PRO A N 1
ATOM 1512 C CA . PRO A 1 186 ? -6.302 17.606 -12.254 1.00 45.66 186 PRO A CA 1
ATOM 1513 C C . PRO A 1 186 ? -7.054 16.269 -12.363 1.00 45.66 186 PRO A C 1
ATOM 1515 O O . PRO A 1 186 ? -6.658 15.429 -13.176 1.00 45.66 186 PRO A O 1
ATOM 1518 N N . PRO A 1 187 ? -8.111 16.039 -11.563 1.00 42.31 187 PRO A N 1
ATOM 1519 C CA . PRO A 1 187 ? -8.979 14.891 -11.779 1.00 42.31 187 PRO A CA 1
ATOM 1520 C C . PRO A 1 187 ? -9.494 14.974 -13.218 1.00 42.31 187 PRO A C 1
ATOM 1522 O O . PRO A 1 187 ? -10.076 15.985 -13.610 1.00 42.31 187 PRO A O 1
ATOM 1525 N N . ASN A 1 188 ? -9.174 13.961 -14.022 1.00 39.31 188 ASN A N 1
ATOM 1526 C CA . ASN A 1 188 ? -9.493 13.951 -15.445 1.00 39.31 188 ASN A CA 1
ATOM 1527 C C . ASN A 1 188 ? -11.009 14.147 -15.652 1.00 39.31 188 ASN A C 1
ATOM 1529 O O . ASN A 1 188 ? -11.812 13.499 -14.976 1.00 39.31 188 ASN A O 1
ATOM 1533 N N . LEU A 1 189 ? -11.345 15.069 -16.563 1.00 30.19 189 LEU A N 1
ATOM 1534 C CA . LEU A 1 189 ? -12.662 15.282 -17.179 1.00 30.19 189 LEU A CA 1
ATOM 1535 C C . LEU A 1 189 ? -13.131 14.047 -17.958 1.00 30.19 189 LEU A C 1
ATOM 1537 O O . LEU A 1 189 ? -12.256 13.362 -18.537 1.00 30.19 189 LEU A O 1
#

Sequence (189 aa):
MNCQQIAAHPDVHYTWETVRYWICRYEAEGYEGLKTRPRSGRTRVVADDDTLLITATVLARPKDTVQEKVQELTPHLAPHIDTVYKRDDILEGVLLPAMTERLGEGAPFRFVQDNAPIHTAHVVRDWFEEHPFITKLPWPASSPDMNLNENLFGLIALEWDPRFERTAEALDQHAREVFAAVQRRPPNL

pLDDT: mean 71.66, std 16.49, range [30.19, 96.12]

Radius of gyration: 21.9 Å; Cα contacts (8 Å, |Δi|>4): 114; chains: 1; bounding box: 42×56×50 Å

S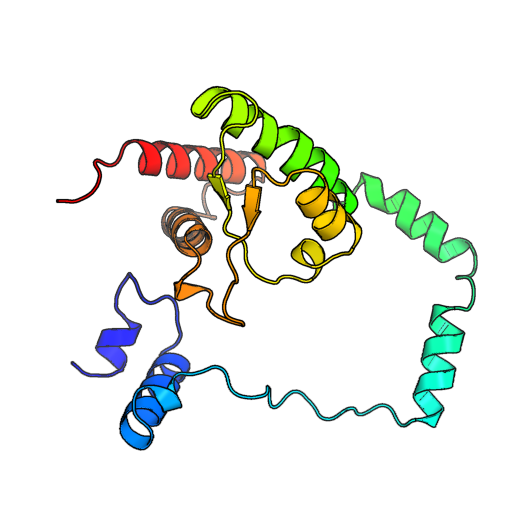olvent-accessible surface area (backbone atoms only — not comparable to full-atom values): 11479 Å² total; per-residue (Å²): 134,56,57,66,62,53,29,68,33,94,90,37,96,50,56,53,70,57,45,43,52,50,50,56,30,30,75,73,49,40,74,73,37,68,55,86,67,87,78,89,60,85,72,84,83,68,50,79,73,50,47,55,52,50,50,50,57,71,70,42,78,68,64,65,72,55,58,53,50,51,61,67,46,47,81,77,43,75,84,73,88,40,51,61,50,45,38,54,53,44,44,56,60,42,48,49,56,54,45,30,74,75,64,37,80,81,51,70,47,80,41,82,60,69,83,50,70,58,64,67,31,66,71,38,46,53,51,45,66,76,39,73,44,50,44,73,51,91,58,72,81,92,50,63,89,75,36,68,64,52,58,53,51,49,51,40,60,70,73,54,52,70,90,78,44,77,45,73,66,46,47,51,51,48,46,50,51,50,53,55,51,58,74,68,52,73,83,81,131

Organism: NCBI:txid407009

Mean predicted aligned error: 16.38 Å